Protein AF-A0A3B8WLK8-F1 (afdb_monomer)

pLDDT: mean 77.74, std 22.59, range [25.75, 98.0]

Radius of gyration: 25.9 Å; Cα contacts (8 Å, |Δi|>4): 152; chains: 1; bounding box: 50×71×58 Å

Structure (mmCIF, N/CA/C/O backbone):
data_AF-A0A3B8WLK8-F1
#
_entry.id   AF-A0A3B8WLK8-F1
#
loop_
_atom_site.group_PDB
_atom_site.id
_atom_site.type_symbol
_atom_site.label_atom_id
_atom_site.label_alt_id
_atom_site.label_comp_id
_atom_site.label_asym_id
_atom_site.label_entity_id
_atom_site.label_seq_id
_atom_site.pdbx_PDB_ins_code
_atom_site.Cartn_x
_atom_site.Cartn_y
_atom_site.Cartn_z
_atom_site.occupancy
_atom_site.B_iso_or_equiv
_atom_site.auth_seq_id
_atom_site.auth_comp_id
_atom_site.auth_asym_id
_atom_site.auth_atom_id
_atom_site.pdbx_PDB_model_num
ATOM 1 N N . MET A 1 1 ? 14.765 19.068 -5.043 1.00 32.06 1 MET A N 1
ATOM 2 C CA . MET A 1 1 ? 13.867 18.983 -3.876 1.00 32.06 1 MET A CA 1
ATOM 3 C C . MET A 1 1 ? 12.531 19.556 -4.337 1.00 32.06 1 MET A C 1
ATOM 5 O O . MET A 1 1 ? 12.420 20.764 -4.468 1.00 32.06 1 MET A O 1
ATOM 9 N N . ILE A 1 2 ? 11.617 18.699 -4.800 1.00 27.67 2 ILE A N 1
ATOM 10 C CA . ILE A 1 2 ? 10.348 19.107 -5.429 1.00 27.67 2 ILE A CA 1
ATOM 11 C C . ILE A 1 2 ? 9.241 18.705 -4.459 1.00 27.67 2 ILE A C 1
ATOM 13 O O . ILE A 1 2 ? 9.003 17.513 -4.279 1.00 27.67 2 ILE A O 1
ATOM 17 N N . SER A 1 3 ? 8.613 19.689 -3.815 1.00 25.78 3 SER A N 1
ATOM 18 C CA . SER A 1 3 ? 7.423 19.488 -2.993 1.00 25.78 3 SER A CA 1
ATOM 19 C C . SER A 1 3 ? 6.235 19.176 -3.903 1.00 25.78 3 SER A C 1
ATOM 21 O O . SER A 1 3 ? 5.931 19.929 -4.831 1.00 25.78 3 SER A O 1
ATOM 23 N N . ARG A 1 4 ? 5.569 18.045 -3.666 1.00 32.09 4 ARG A N 1
ATOM 24 C CA . ARG A 1 4 ? 4.285 17.735 -4.297 1.00 32.09 4 ARG A CA 1
ATOM 25 C C . ARG A 1 4 ? 3.191 18.290 -3.392 1.00 32.09 4 ARG A C 1
ATOM 27 O O . ARG A 1 4 ? 3.047 17.863 -2.258 1.00 32.09 4 ARG A O 1
ATOM 34 N N . PHE A 1 5 ? 2.476 19.290 -3.891 1.00 31.66 5 PHE A N 1
ATOM 35 C CA . PHE A 1 5 ? 1.341 19.894 -3.203 1.00 31.66 5 PHE A CA 1
ATOM 36 C C . PHE A 1 5 ? 0.110 18.994 -3.352 1.00 31.66 5 PHE A C 1
ATOM 38 O O . PHE A 1 5 ? -0.375 18.794 -4.469 1.00 31.66 5 PHE A O 1
ATOM 45 N N . TYR A 1 6 ? -0.419 18.495 -2.235 1.00 35.44 6 TYR A N 1
ATOM 46 C CA . TYR A 1 6 ? -1.760 17.922 -2.171 1.00 35.44 6 TYR A CA 1
ATOM 47 C C . TYR A 1 6 ? -2.791 19.056 -2.253 1.00 35.44 6 TYR A C 1
ATOM 49 O O . TYR A 1 6 ? -2.951 19.861 -1.339 1.00 35.44 6 TYR A O 1
ATOM 57 N N . ASN A 1 7 ? -3.476 19.159 -3.393 1.00 33.62 7 ASN A N 1
ATOM 58 C CA . ASN A 1 7 ? -4.529 20.150 -3.605 1.00 33.62 7 ASN A CA 1
ATOM 59 C C . ASN A 1 7 ? -5.861 19.637 -3.040 1.00 33.62 7 ASN A C 1
ATOM 61 O O . ASN A 1 7 ? -6.574 18.872 -3.692 1.00 33.62 7 ASN A O 1
ATOM 65 N N . GLY A 1 8 ? -6.218 20.106 -1.843 1.00 33.09 8 GLY A N 1
ATOM 66 C CA . GLY A 1 8 ? -7.560 19.962 -1.281 1.00 33.09 8 GLY A CA 1
ATOM 67 C C . GLY A 1 8 ? -8.591 20.774 -2.076 1.00 33.09 8 GLY A C 1
ATOM 68 O O . GLY A 1 8 ? -8.461 21.989 -2.240 1.00 33.09 8 GLY A O 1
ATOM 69 N N . LYS A 1 9 ? -9.642 20.115 -2.577 1.00 37.31 9 LYS A N 1
ATOM 70 C CA . LYS A 1 9 ? -10.795 20.777 -3.207 1.00 37.31 9 LYS A CA 1
ATOM 71 C C . LYS A 1 9 ? -11.783 21.258 -2.140 1.00 37.31 9 LYS A C 1
ATOM 73 O O . LYS A 1 9 ? -12.286 20.463 -1.353 1.00 37.31 9 LYS A O 1
ATOM 78 N N . LYS A 1 10 ? -12.113 22.554 -2.171 1.00 36.25 10 LYS A N 1
ATOM 79 C CA . LYS A 1 10 ? -13.242 23.160 -1.445 1.00 36.25 10 LYS A CA 1
ATOM 80 C C . LYS A 1 10 ? -14.556 22.932 -2.205 1.00 36.25 10 LYS A C 1
ATOM 82 O O . LYS A 1 10 ? -14.630 23.211 -3.400 1.00 36.25 10 LYS A O 1
ATOM 87 N N . LEU A 1 11 ? -15.591 22.493 -1.493 1.00 30.89 11 LEU A N 1
ATOM 88 C CA . LEU A 1 11 ? -16.998 22.562 -1.903 1.00 30.89 11 LEU A CA 1
ATOM 89 C C . LEU A 1 11 ? -17.578 23.904 -1.438 1.00 30.89 11 LEU A C 1
ATOM 91 O O . LEU A 1 11 ? -17.422 24.247 -0.272 1.00 30.89 11 LEU A O 1
ATOM 95 N N . ASN A 1 12 ? -18.262 24.637 -2.321 1.00 32.41 12 ASN A N 1
ATOM 96 C CA . ASN A 1 12 ? -19.100 25.780 -1.945 1.00 32.41 12 ASN A CA 1
ATOM 97 C C . ASN A 1 12 ? -20.475 25.663 -2.616 1.00 32.41 12 ASN A C 1
ATOM 99 O O . ASN A 1 12 ? -20.571 25.533 -3.837 1.00 32.41 12 ASN A O 1
ATOM 103 N N . CYS A 1 13 ? -21.518 25.726 -1.786 1.00 25.75 13 CYS A N 1
ATOM 104 C CA . CYS A 1 13 ? -22.931 25.810 -2.149 1.00 25.75 13 CYS A CA 1
ATOM 105 C C . CYS A 1 13 ? -23.382 27.278 -2.317 1.00 25.75 13 CYS A C 1
ATOM 107 O O . CYS A 1 13 ? -22.708 28.204 -1.877 1.00 25.75 13 CYS A O 1
ATOM 109 N N . ALA A 1 14 ? -24.512 27.450 -3.004 1.00 31.03 14 ALA A N 1
ATOM 110 C CA . ALA A 1 14 ? -24.993 28.653 -3.689 1.00 31.03 14 ALA A CA 1
ATOM 111 C C . ALA A 1 14 ? -25.815 29.666 -2.842 1.00 31.03 14 ALA A C 1
ATOM 113 O O . ALA A 1 14 ? -25.957 29.495 -1.635 1.00 31.03 14 ALA A O 1
ATOM 114 N N . VAL A 1 15 ? -26.437 30.623 -3.575 1.00 29.81 15 VAL A N 1
ATOM 115 C CA . VAL A 1 15 ? -27.563 31.565 -3.278 1.00 29.81 15 VAL A CA 1
ATOM 116 C C . VAL A 1 15 ? -27.088 33.023 -3.088 1.00 29.81 15 VAL A C 1
ATOM 118 O O . VAL A 1 15 ? -26.141 33.246 -2.355 1.00 29.81 15 VAL A O 1
ATOM 121 N N . GLY A 1 16 ? -27.635 34.099 -3.677 1.00 27.75 16 GLY A N 1
ATOM 122 C CA . GLY A 1 16 ? -28.776 34.377 -4.565 1.00 27.75 16 GLY A CA 1
ATOM 123 C C . GLY A 1 16 ? -29.137 35.891 -4.508 1.00 27.75 16 GLY A C 1
ATOM 124 O O . GLY A 1 16 ? -28.715 36.569 -3.579 1.00 27.75 16 GLY A O 1
ATOM 125 N N . MET A 1 17 ? -29.973 36.360 -5.457 1.00 26.61 17 MET A N 1
ATOM 126 C CA . MET A 1 17 ? -30.886 37.545 -5.426 1.00 26.61 17 MET A CA 1
ATOM 127 C C . MET A 1 17 ? -30.526 38.904 -6.109 1.00 26.61 17 MET A C 1
ATOM 129 O O . MET A 1 17 ? -29.731 39.693 -5.619 1.00 26.61 17 MET A O 1
ATOM 133 N N . SER A 1 18 ? -31.235 39.148 -7.234 1.00 27.62 18 SER A N 1
ATOM 134 C CA . SER A 1 18 ? -31.985 40.339 -7.749 1.00 27.62 18 SER A CA 1
ATOM 135 C C . SER A 1 18 ? -31.605 41.801 -7.399 1.00 27.62 18 SER A C 1
ATOM 137 O O . SER A 1 18 ? -31.654 42.180 -6.236 1.00 27.62 18 SER A O 1
ATOM 139 N N . GLY A 1 19 ? -31.472 42.696 -8.401 1.00 27.70 19 GLY A N 1
ATOM 140 C CA . GLY A 1 19 ? -32.511 43.697 -8.776 1.00 27.70 19 GLY A CA 1
ATOM 141 C C . GLY A 1 19 ? -31.930 45.053 -9.291 1.00 27.70 19 GLY A C 1
ATOM 142 O O . GLY A 1 19 ? -30.731 45.235 -9.137 1.00 27.70 19 GLY A O 1
ATOM 143 N N . PRO A 1 20 ? -32.711 45.986 -9.902 1.00 45.31 20 PRO A N 1
ATOM 144 C CA . PRO A 1 20 ? -32.478 46.514 -11.277 1.00 45.31 20 PRO A CA 1
ATOM 145 C C . PRO A 1 20 ? -32.292 48.061 -11.460 1.00 45.31 20 PRO A C 1
ATOM 147 O O . PRO A 1 20 ? -32.265 48.786 -10.473 1.00 45.31 20 PRO A O 1
ATOM 150 N N . ALA A 1 21 ? -32.289 48.522 -12.744 1.00 31.41 21 ALA A N 1
ATOM 151 C CA . ALA A 1 21 ? -32.443 49.896 -13.329 1.00 31.41 21 ALA A CA 1
ATOM 152 C C . ALA A 1 21 ? -31.132 50.697 -13.617 1.00 31.41 21 ALA A C 1
ATOM 154 O O . ALA A 1 21 ? -30.220 50.639 -12.812 1.00 31.41 21 ALA A O 1
ATOM 155 N N . PHE A 1 22 ? -30.903 51.482 -14.696 1.00 33.38 22 PHE A N 1
ATOM 156 C CA . PHE A 1 22 ? -31.741 52.147 -15.718 1.00 33.38 22 PHE A CA 1
ATOM 157 C C . PHE A 1 22 ? -30.866 52.688 -16.908 1.00 33.38 22 PHE A C 1
ATOM 159 O O . PHE A 1 22 ? -29.778 53.201 -16.676 1.00 33.38 22 PHE A O 1
ATOM 166 N N . PHE A 1 23 ? -31.379 52.590 -18.149 1.00 34.47 23 PHE A N 1
ATOM 167 C CA . PHE A 1 23 ? -31.117 53.297 -19.438 1.00 34.47 23 PHE A CA 1
ATOM 168 C C . PHE A 1 23 ? -29.851 54.159 -19.718 1.00 34.47 23 PHE A C 1
ATOM 170 O O . PHE A 1 23 ? -29.699 55.235 -19.142 1.00 34.47 23 PHE A O 1
ATOM 177 N N . ARG A 1 24 ? -29.124 53.828 -20.812 1.00 33.69 24 ARG A N 1
ATOM 178 C CA . ARG A 1 24 ? -28.874 54.668 -22.029 1.00 33.69 24 ARG A CA 1
ATOM 179 C C . ARG A 1 24 ? -27.807 54.027 -22.948 1.00 33.69 24 ARG A C 1
ATOM 181 O O . ARG A 1 24 ? -26.642 53.997 -22.574 1.00 33.69 24 ARG A O 1
ATOM 188 N N . GLY A 1 25 ? -28.169 53.628 -24.176 1.00 35.38 25 GLY A N 1
ATOM 189 C CA . GLY A 1 25 ? -27.179 53.302 -25.223 1.00 35.38 25 GLY A CA 1
ATOM 190 C C . GLY A 1 25 ? -27.642 52.321 -26.307 1.00 35.38 25 GLY A C 1
ATOM 191 O O . GLY A 1 25 ? -27.008 51.294 -26.509 1.00 35.38 25 GLY A O 1
ATOM 192 N N . ILE A 1 26 ? -28.733 52.626 -27.016 1.00 42.19 26 ILE A N 1
ATOM 193 C CA . ILE A 1 26 ? -29.447 51.686 -27.913 1.00 42.19 26 ILE A CA 1
ATOM 194 C C . ILE A 1 26 ? -28.669 51.325 -29.208 1.00 42.19 26 ILE A C 1
ATOM 196 O O . ILE A 1 26 ? -29.133 50.517 -30.001 1.00 42.19 26 ILE A O 1
ATOM 200 N N . GLU A 1 27 ? -27.446 51.819 -29.424 1.00 46.19 27 GLU A N 1
ATOM 201 C CA . GLU A 1 27 ? -26.680 51.521 -30.654 1.00 46.19 27 GLU A CA 1
ATOM 202 C C . GLU A 1 27 ? -25.358 50.765 -30.428 1.00 46.19 27 GLU A C 1
ATOM 204 O O . GLU A 1 27 ? -24.727 50.319 -31.384 1.00 46.19 27 GLU A O 1
ATOM 209 N N . THR A 1 28 ? -24.959 50.525 -29.175 1.00 46.53 28 THR A N 1
ATOM 210 C CA . THR A 1 28 ? -23.770 49.717 -28.830 1.00 46.53 28 THR A CA 1
ATOM 211 C C . THR A 1 28 ? -24.112 48.318 -28.317 1.00 46.53 28 THR A C 1
ATOM 213 O O . THR A 1 28 ? -23.269 47.420 -28.389 1.00 46.53 28 THR A O 1
ATOM 216 N N . GLU A 1 29 ? -25.341 48.103 -27.843 1.00 43.78 29 GLU A N 1
ATOM 217 C CA . GLU A 1 29 ? -25.773 46.831 -27.252 1.00 43.78 29 GLU A CA 1
ATOM 218 C C . GLU A 1 29 ? -25.959 45.730 -28.294 1.00 43.78 29 GLU A C 1
ATOM 220 O O . GLU A 1 29 ? -25.427 44.652 -28.086 1.00 43.78 29 GLU A O 1
ATOM 225 N N . ALA A 1 30 ? -26.558 45.989 -29.460 1.00 48.72 30 ALA A N 1
ATOM 226 C CA . ALA A 1 30 ? -26.738 44.952 -30.487 1.00 48.72 30 ALA A CA 1
ATOM 227 C C . ALA A 1 30 ? -25.401 44.412 -31.043 1.00 48.72 30 ALA A C 1
ATOM 229 O O . ALA A 1 30 ? -25.270 43.223 -31.336 1.00 48.72 30 ALA A O 1
ATOM 230 N N . PHE A 1 31 ? -24.375 45.266 -31.145 1.00 46.78 31 PHE A N 1
ATOM 231 C CA . PHE A 1 31 ? -23.039 44.870 -31.606 1.00 46.78 31 PHE A CA 1
ATOM 232 C C . PHE A 1 31 ? -22.237 44.139 -30.517 1.00 46.78 31 PHE A C 1
ATOM 234 O O . PHE A 1 31 ? -21.472 43.220 -30.822 1.00 46.78 31 PHE A O 1
ATOM 241 N N . MET A 1 32 ? -22.416 44.509 -29.242 1.00 48.66 32 MET A N 1
ATOM 242 C CA . MET A 1 32 ? -21.845 43.754 -28.123 1.00 48.66 32 MET A CA 1
ATOM 243 C C . MET A 1 32 ? -22.595 42.449 -27.853 1.00 48.66 32 MET A C 1
ATOM 245 O O . MET A 1 32 ? -21.938 41.454 -27.578 1.00 48.66 32 MET A O 1
ATOM 249 N N . GLU A 1 33 ? -23.919 42.408 -27.986 1.00 52.97 33 GLU A N 1
ATOM 250 C CA . GLU A 1 33 ? -24.734 41.199 -27.851 1.00 52.97 33 GLU A CA 1
ATOM 251 C C . GLU A 1 33 ? -24.398 40.194 -28.941 1.00 52.97 33 GLU A C 1
ATOM 253 O O . GLU A 1 33 ? -24.220 39.027 -28.608 1.00 52.97 33 GLU A O 1
ATOM 258 N N . GLN A 1 34 ? -24.211 40.624 -30.197 1.00 57.44 34 GLN A N 1
ATOM 259 C CA . GLN A 1 34 ? -23.720 39.756 -31.276 1.00 57.44 34 GLN A CA 1
ATOM 260 C C . GLN A 1 34 ? -22.316 39.220 -30.978 1.00 57.44 34 GLN A C 1
ATOM 262 O O . GLN A 1 34 ? -22.092 38.015 -31.036 1.00 57.44 34 GLN A O 1
ATOM 267 N N . LYS A 1 35 ? -21.377 40.073 -30.546 1.00 61.72 35 LYS A N 1
ATOM 268 C CA . LYS A 1 35 ? -20.029 39.618 -30.156 1.00 61.72 35 LYS A CA 1
ATOM 269 C C . LYS A 1 35 ? -20.033 38.695 -28.937 1.00 61.72 35 LYS A C 1
ATOM 271 O O . LYS A 1 35 ? -19.210 37.784 -28.867 1.00 61.72 35 LYS A O 1
ATOM 276 N N . LEU A 1 36 ? -20.935 38.914 -27.982 1.00 57.03 36 LEU A N 1
ATOM 277 C CA . LEU A 1 36 ? -21.079 38.090 -26.786 1.00 57.03 36 LEU A CA 1
ATOM 278 C C . LEU A 1 36 ? -21.736 36.750 -27.129 1.00 57.03 36 LEU A C 1
ATOM 280 O O . LEU A 1 36 ? -21.251 35.717 -26.680 1.00 57.03 36 LEU A O 1
ATOM 284 N N . THR A 1 37 ? -22.779 36.735 -27.963 1.00 66.31 37 THR A N 1
ATOM 285 C CA . THR A 1 37 ? -23.388 35.488 -28.451 1.00 66.31 37 THR A CA 1
ATOM 286 C C . THR A 1 37 ? -22.427 34.711 -29.336 1.00 66.31 37 THR A C 1
ATOM 288 O O . THR A 1 37 ? -22.351 33.498 -29.187 1.00 66.31 37 THR A O 1
ATOM 291 N N . ASP A 1 38 ? -21.605 35.362 -30.156 1.00 65.31 38 ASP A N 1
ATOM 292 C CA . ASP A 1 38 ? -20.552 34.699 -30.934 1.00 65.31 38 ASP A CA 1
ATOM 293 C C . ASP A 1 38 ? -19.419 34.160 -30.046 1.00 65.31 38 ASP A C 1
ATOM 295 O O . ASP A 1 38 ? -18.916 33.051 -30.258 1.00 65.31 38 ASP A O 1
ATOM 299 N N . ALA A 1 39 ? -19.039 34.885 -28.990 1.00 63.09 39 ALA A N 1
ATOM 300 C CA . ALA A 1 39 ? -18.079 34.409 -27.995 1.00 63.09 39 ALA A CA 1
ATOM 301 C C . ALA A 1 39 ? -18.637 33.223 -27.187 1.00 63.09 39 ALA A C 1
ATOM 303 O O . ALA A 1 39 ? -17.935 32.235 -26.976 1.00 63.09 39 ALA A O 1
ATOM 304 N N . ILE A 1 40 ? -19.912 33.268 -26.797 1.00 67.38 40 ILE A N 1
ATOM 305 C CA . ILE A 1 40 ? -20.595 32.191 -26.072 1.00 67.38 40 ILE A CA 1
ATOM 306 C C . ILE A 1 40 ? -20.830 30.986 -26.989 1.00 67.38 40 ILE A C 1
ATOM 308 O O . ILE A 1 40 ? -20.613 29.855 -26.565 1.00 67.38 40 ILE A O 1
ATOM 312 N N . ASN A 1 41 ? -21.186 31.190 -28.256 1.00 68.69 41 ASN A N 1
ATOM 313 C CA . ASN A 1 41 ? -21.370 30.120 -29.235 1.00 68.69 41 ASN A CA 1
ATOM 314 C C . ASN A 1 41 ? -20.039 29.473 -29.613 1.00 68.69 41 ASN A C 1
ATOM 316 O O . ASN A 1 41 ? -19.959 28.248 -29.693 1.00 68.69 41 ASN A O 1
ATOM 320 N N . SER A 1 42 ? -18.970 30.256 -29.772 1.00 66.31 42 SER A N 1
ATOM 321 C CA . SER A 1 42 ? -17.627 29.715 -29.997 1.00 66.31 42 SER A CA 1
ATOM 322 C C . SER A 1 42 ? -17.083 29.004 -28.756 1.00 66.31 42 SER A C 1
ATOM 324 O O . SER A 1 42 ? -16.443 27.958 -28.888 1.00 66.31 42 SER A O 1
ATOM 326 N N . PHE A 1 43 ? -17.393 29.486 -27.549 1.00 64.25 43 PHE A N 1
ATOM 327 C CA . PHE A 1 43 ? -17.088 28.787 -26.304 1.00 64.25 43 PHE A CA 1
ATOM 328 C C . PHE A 1 43 ? -17.895 27.492 -26.181 1.00 64.25 43 PHE A C 1
ATOM 330 O O . PHE A 1 43 ? -17.316 26.452 -25.906 1.00 64.25 43 PHE A O 1
ATOM 337 N N . SER A 1 44 ? -19.194 27.504 -26.477 1.00 66.25 44 SER A N 1
ATOM 338 C CA . SER A 1 44 ? -20.076 26.331 -26.433 1.00 66.25 44 SER A CA 1
ATOM 339 C C . SER A 1 44 ? -19.727 25.302 -27.518 1.00 66.25 44 SER A C 1
ATOM 341 O O . SER A 1 44 ? -19.741 24.096 -27.272 1.00 66.25 44 SER A O 1
ATOM 343 N N . GLN A 1 45 ? -19.280 25.738 -28.700 1.00 66.00 45 GLN A N 1
ATOM 344 C CA . GLN A 1 45 ? -18.696 24.860 -29.719 1.00 66.00 45 GLN A CA 1
ATOM 345 C C . GLN A 1 45 ? -17.361 24.260 -29.268 1.00 66.00 45 GLN A C 1
ATOM 347 O O . GLN A 1 45 ? -17.132 23.063 -29.444 1.00 66.00 45 GLN A O 1
ATO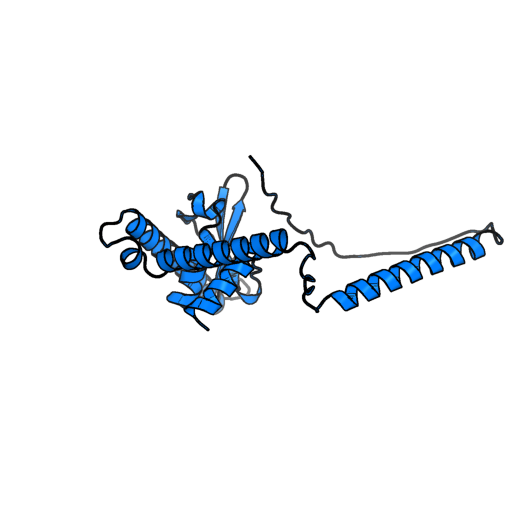M 352 N N . LYS A 1 46 ? -16.477 25.049 -28.649 1.00 64.94 46 LYS A N 1
ATOM 353 C CA . LYS A 1 46 ? -15.216 24.534 -28.091 1.00 64.94 46 LYS A CA 1
ATOM 354 C C . LYS A 1 46 ? -15.469 23.579 -26.917 1.00 64.94 46 LYS A C 1
ATOM 356 O O . LYS A 1 46 ? -14.835 22.531 -26.838 1.00 64.94 46 LYS A O 1
ATOM 361 N N . PHE A 1 47 ? -16.449 23.874 -26.068 1.00 60.31 47 PHE A N 1
ATOM 362 C CA . PHE A 1 47 ? -16.821 23.078 -24.901 1.00 60.31 47 PHE A CA 1
ATOM 363 C C . PHE A 1 47 ? -17.566 21.794 -25.286 1.00 60.31 47 PHE A C 1
ATOM 365 O O . PHE A 1 47 ? -17.328 20.743 -24.698 1.00 60.31 47 PHE A O 1
ATOM 372 N N . SER A 1 48 ? -18.410 21.827 -26.320 1.00 60.53 48 SER A N 1
ATOM 373 C CA . SER A 1 48 ? -19.061 20.628 -26.870 1.00 60.53 48 SER A CA 1
ATOM 374 C C . SER A 1 48 ? -18.076 19.708 -27.592 1.00 60.53 48 SER A C 1
ATOM 376 O O . SER A 1 48 ? -18.201 18.489 -27.472 1.00 60.53 48 SER A O 1
ATOM 378 N N . ARG A 1 49 ? -17.043 20.253 -28.254 1.00 58.88 49 ARG A N 1
ATOM 379 C CA . ARG A 1 49 ? -15.892 19.465 -28.736 1.00 58.88 49 ARG A CA 1
ATOM 380 C C . ARG A 1 49 ? -15.132 18.816 -27.577 1.00 58.88 49 ARG A C 1
ATOM 382 O O . ARG A 1 49 ? -14.792 17.642 -27.667 1.00 58.88 49 ARG A O 1
ATOM 389 N N . PHE A 1 50 ? -14.956 19.531 -26.466 1.00 55.84 50 PHE A N 1
ATOM 390 C CA . PHE A 1 50 ? -14.287 19.007 -25.272 1.00 55.84 50 PHE A CA 1
ATOM 391 C C . PHE A 1 50 ? -15.104 17.911 -24.560 1.00 55.84 50 PHE A C 1
ATOM 393 O O . PHE A 1 50 ? -14.560 16.873 -24.187 1.00 55.84 50 PHE A O 1
ATOM 400 N N . LYS A 1 51 ? -16.431 18.078 -24.452 1.00 54.56 51 LYS A N 1
ATOM 401 C CA . LYS A 1 51 ? -17.351 17.050 -23.928 1.00 54.56 51 LYS A CA 1
ATOM 402 C C . LYS A 1 51 ? -17.412 15.813 -24.829 1.00 54.56 51 LYS A C 1
ATOM 404 O O . LYS A 1 51 ? -17.465 14.701 -24.313 1.00 54.56 51 LYS A O 1
ATOM 409 N N . LYS A 1 52 ? -17.352 15.985 -26.156 1.00 53.31 52 LYS A N 1
ATOM 410 C CA . LYS A 1 52 ? -17.264 14.866 -27.113 1.00 53.31 52 LYS A CA 1
ATOM 411 C C . LYS A 1 52 ? -15.923 14.123 -27.056 1.00 53.31 52 LYS A C 1
ATOM 413 O O . LYS A 1 52 ? -15.900 12.942 -27.368 1.00 53.31 52 LYS A O 1
ATOM 418 N N . SER A 1 53 ? -14.844 14.762 -26.597 1.00 50.41 53 SER A N 1
ATOM 419 C CA . SER A 1 53 ? -13.554 14.099 -26.333 1.00 50.41 53 SER A CA 1
ATOM 420 C C . SER A 1 53 ? -13.440 13.450 -24.946 1.00 50.41 53 SER A C 1
ATOM 422 O O . SER A 1 53 ? -12.375 12.963 -24.590 1.00 50.41 53 SER A O 1
ATOM 424 N N . GLY A 1 54 ? -14.507 13.460 -24.139 1.00 45.88 54 GLY A N 1
ATOM 425 C CA . GLY A 1 54 ? -14.462 13.045 -22.732 1.00 45.88 54 GLY A CA 1
ATOM 426 C C . GLY A 1 54 ? -14.495 11.536 -22.463 1.00 45.88 54 GLY A C 1
ATOM 427 O O . GLY A 1 54 ? -14.499 11.160 -21.296 1.00 45.88 54 GLY A O 1
ATOM 428 N N . LYS A 1 55 ? -14.559 10.672 -23.487 1.00 43.75 55 LYS A N 1
ATOM 429 C CA . LYS A 1 55 ? -14.621 9.203 -23.303 1.00 43.75 55 LYS A CA 1
ATOM 430 C C . LYS A 1 55 ? -13.900 8.359 -24.354 1.00 43.75 55 LYS A C 1
ATOM 432 O O . LYS A 1 55 ? -13.886 7.142 -24.231 1.00 43.75 55 LYS A O 1
ATOM 437 N N . THR A 1 56 ? -13.289 8.967 -25.359 1.00 46.44 56 THR A N 1
ATOM 438 C CA . THR A 1 56 ? -12.313 8.265 -26.188 1.00 46.44 56 THR A CA 1
ATOM 439 C C . THR A 1 56 ? -10.977 8.513 -25.523 1.00 46.44 56 THR A C 1
ATOM 441 O O . THR A 1 56 ? -10.557 9.670 -25.435 1.00 46.44 56 THR A O 1
ATOM 444 N N . GLU A 1 57 ? -10.329 7.459 -25.021 1.00 49.66 57 GLU A N 1
ATOM 445 C CA . GLU A 1 57 ? -8.880 7.475 -24.824 1.00 49.66 57 GLU A CA 1
ATOM 446 C C . GLU A 1 57 ? -8.289 8.263 -25.987 1.00 49.66 57 GLU A C 1
ATOM 448 O O . GLU A 1 57 ? -8.599 7.984 -27.151 1.00 49.66 57 GLU A O 1
ATOM 453 N N . ARG A 1 58 ? -7.543 9.331 -25.693 1.00 45.38 58 ARG A N 1
ATOM 454 C CA . ARG A 1 58 ? -6.776 9.986 -26.743 1.00 45.38 58 ARG A CA 1
ATOM 455 C C . ARG A 1 58 ? -5.841 8.902 -27.248 1.00 45.38 58 ARG A C 1
ATOM 457 O O . ARG A 1 58 ? -4.850 8.617 -26.588 1.00 45.38 58 ARG A O 1
ATOM 464 N N . VAL A 1 59 ? -6.199 8.274 -28.364 1.00 49.25 59 VAL A N 1
ATOM 465 C CA . VAL A 1 59 ? -5.292 7.441 -29.134 1.00 49.25 59 VAL A CA 1
ATOM 466 C C . VAL A 1 59 ? -4.179 8.400 -29.497 1.00 49.25 59 VAL A C 1
ATOM 468 O O . VAL A 1 59 ? -4.349 9.275 -30.345 1.00 49.25 59 VAL A O 1
ATOM 471 N N . THR A 1 60 ? -3.102 8.349 -28.724 1.00 58.06 60 THR A N 1
ATOM 472 C CA . THR A 1 60 ? -1.920 9.156 -28.953 1.00 58.06 60 THR A CA 1
ATOM 473 C C . THR A 1 60 ? -1.405 8.682 -30.294 1.00 58.06 60 THR A C 1
ATOM 475 O O . THR A 1 60 ? -0.853 7.584 -30.389 1.00 58.06 60 THR A O 1
ATOM 478 N N . GLU A 1 61 ? -1.695 9.441 -31.353 1.00 57.31 61 GLU A N 1
ATOM 479 C CA . GLU A 1 61 ? -1.197 9.098 -32.674 1.00 57.31 61 GLU A CA 1
ATOM 480 C C . GLU A 1 61 ? 0.319 8.912 -32.554 1.00 57.31 61 GLU A C 1
ATOM 482 O O . GLU A 1 61 ? 0.988 9.759 -31.948 1.00 57.31 61 GLU A O 1
ATOM 487 N N . PRO A 1 62 ? 0.864 7.783 -33.036 1.00 60.69 62 PRO A N 1
ATOM 488 C CA . PRO A 1 62 ? 2.271 7.487 -32.863 1.00 60.69 62 PRO A CA 1
ATOM 489 C C . PRO A 1 62 ? 3.107 8.645 -33.422 1.00 60.69 62 PRO A C 1
ATOM 491 O O . PRO A 1 62 ? 3.008 8.958 -34.608 1.00 60.69 62 PRO A O 1
ATOM 494 N N . THR A 1 63 ? 3.928 9.289 -32.584 1.00 60.91 63 THR A N 1
ATOM 495 C CA . THR A 1 63 ? 4.782 10.415 -32.999 1.00 60.91 63 THR A CA 1
ATOM 496 C C . THR A 1 63 ? 5.558 10.023 -34.256 1.00 60.91 63 THR A C 1
ATOM 498 O O . THR A 1 63 ? 6.209 8.987 -34.223 1.00 60.91 63 THR A O 1
ATOM 501 N N . PRO A 1 64 ? 5.563 10.784 -35.361 1.00 65.38 64 PRO A N 1
ATOM 502 C CA . PRO A 1 64 ? 6.209 10.355 -36.611 1.00 65.38 64 PRO A CA 1
ATOM 503 C C . PRO A 1 64 ? 7.712 10.040 -36.457 1.00 65.38 64 PRO A C 1
ATOM 505 O O . PRO A 1 64 ? 8.297 9.330 -37.276 1.00 65.38 64 PRO A O 1
ATOM 508 N N . ASP A 1 65 ? 8.329 10.520 -35.377 1.00 77.94 65 ASP A N 1
ATOM 509 C CA . ASP A 1 65 ? 9.672 10.150 -34.959 1.00 77.94 65 ASP A CA 1
ATOM 510 C C . ASP A 1 65 ? 9.722 8.736 -34.343 1.00 77.94 65 ASP A C 1
ATOM 512 O O . ASP A 1 65 ? 9.355 8.499 -33.186 1.00 77.94 65 ASP A O 1
ATOM 516 N N . ARG A 1 66 ? 10.251 7.790 -35.129 1.00 80.19 66 ARG A N 1
ATOM 517 C CA . ARG A 1 66 ? 10.471 6.394 -34.720 1.00 80.19 66 ARG A CA 1
ATOM 518 C C . ARG A 1 66 ? 11.336 6.266 -33.462 1.00 80.19 66 ARG A C 1
ATOM 520 O O . ARG A 1 66 ? 11.108 5.340 -32.687 1.00 80.19 66 ARG A O 1
ATOM 527 N N . ARG A 1 67 ? 12.302 7.168 -33.236 1.00 79.94 67 ARG A N 1
ATOM 528 C CA . ARG A 1 67 ? 13.167 7.117 -32.044 1.00 79.94 67 ARG A CA 1
ATOM 529 C C . ARG A 1 67 ? 12.386 7.474 -30.788 1.00 79.94 67 ARG A C 1
ATOM 531 O O . ARG A 1 67 ? 12.503 6.770 -29.790 1.00 79.94 67 ARG A O 1
ATOM 538 N N . LEU A 1 68 ? 11.546 8.508 -30.851 1.00 79.06 68 LEU A N 1
ATOM 539 C CA . LEU A 1 68 ? 10.692 8.894 -29.725 1.00 79.06 68 LEU A CA 1
ATOM 540 C C . LEU A 1 68 ? 9.659 7.810 -29.407 1.00 79.06 68 LEU A C 1
ATOM 542 O O . LEU A 1 68 ? 9.476 7.473 -28.241 1.00 79.06 68 LEU A O 1
ATOM 546 N N . GLN A 1 69 ? 9.034 7.201 -30.420 1.00 81.19 69 GLN A N 1
ATOM 547 C CA . GLN A 1 69 ? 8.127 6.072 -30.181 1.00 81.19 69 GLN A CA 1
ATOM 548 C C . GLN A 1 69 ? 8.829 4.893 -29.505 1.00 81.19 69 GLN A C 1
ATOM 550 O O . GLN A 1 69 ? 8.270 4.290 -28.591 1.00 81.19 69 GLN A O 1
ATOM 555 N N . GLN A 1 70 ? 10.042 4.558 -29.948 1.00 84.19 70 GLN A N 1
ATOM 556 C CA . GLN A 1 70 ? 10.817 3.481 -29.349 1.00 84.19 70 GLN A CA 1
ATOM 557 C C . GLN A 1 70 ? 11.158 3.792 -27.886 1.00 84.19 70 GLN A C 1
ATOM 559 O O . GLN A 1 70 ? 10.925 2.952 -27.023 1.00 84.19 70 GLN A O 1
ATOM 564 N N . GLN A 1 71 ? 11.605 5.015 -27.585 1.00 85.94 71 GLN A N 1
ATOM 565 C CA . GLN A 1 71 ? 11.891 5.440 -26.211 1.00 85.94 71 GLN A CA 1
ATOM 566 C C . GLN A 1 71 ? 10.653 5.400 -25.308 1.00 85.94 71 GLN A C 1
ATOM 568 O O . GLN A 1 71 ? 10.753 4.974 -24.158 1.00 85.94 71 GLN A O 1
ATOM 573 N N . ILE A 1 72 ? 9.485 5.802 -25.821 1.00 83.81 72 ILE A N 1
ATOM 574 C CA . ILE A 1 72 ? 8.215 5.728 -25.085 1.00 83.81 72 ILE A CA 1
ATOM 575 C C . ILE A 1 72 ? 7.873 4.270 -24.766 1.00 83.81 72 ILE A C 1
ATOM 577 O O . ILE A 1 72 ? 7.577 3.958 -23.614 1.00 83.81 72 ILE A O 1
ATOM 581 N N . ARG A 1 73 ? 7.972 3.365 -25.751 1.00 86.12 73 ARG A N 1
ATOM 582 C CA . ARG A 1 73 ? 7.726 1.928 -25.542 1.00 86.12 73 ARG A CA 1
ATOM 583 C C . ARG A 1 73 ? 8.694 1.336 -24.522 1.00 86.12 73 ARG A C 1
ATOM 585 O O . ARG A 1 73 ? 8.260 0.711 -23.565 1.00 86.12 73 ARG A O 1
ATOM 592 N N . GLU A 1 74 ? 9.992 1.588 -24.670 1.00 91.50 74 GLU A N 1
ATOM 593 C CA . GLU A 1 74 ? 11.019 1.100 -23.740 1.00 91.50 74 GLU A CA 1
ATOM 594 C C . GLU A 1 74 ? 10.846 1.665 -22.325 1.00 91.50 74 GLU A C 1
ATOM 596 O O . GLU A 1 74 ? 11.165 1.001 -21.340 1.00 91.50 74 GLU A O 1
ATOM 601 N N . SER A 1 75 ? 10.366 2.903 -22.189 1.00 89.00 75 SER A N 1
ATOM 602 C CA . SER A 1 75 ? 10.030 3.476 -20.885 1.00 89.00 75 SER A CA 1
ATOM 603 C C . SER A 1 75 ? 8.805 2.802 -20.265 1.00 89.00 75 SER A C 1
ATOM 605 O O . SER A 1 75 ? 8.841 2.483 -19.078 1.00 89.00 75 SER A O 1
ATOM 607 N N . GLY A 1 76 ? 7.754 2.558 -21.054 1.00 89.56 76 GLY A N 1
ATOM 608 C CA . GLY A 1 76 ? 6.542 1.867 -20.606 1.00 89.56 76 GLY A CA 1
ATOM 609 C C . GLY A 1 76 ? 6.821 0.432 -20.159 1.00 89.56 76 GLY A C 1
ATOM 610 O O . GLY A 1 76 ? 6.428 0.041 -19.064 1.00 89.56 76 GLY A O 1
ATOM 611 N N . GLU A 1 77 ? 7.598 -0.321 -20.939 1.00 92.81 77 GLU A N 1
ATOM 612 C CA . GLU A 1 77 ? 7.999 -1.687 -20.577 1.00 92.81 77 GLU A CA 1
ATOM 613 C C . GLU A 1 77 ? 8.860 -1.716 -19.311 1.00 92.81 77 GLU A C 1
ATOM 615 O O . GLU A 1 77 ? 8.638 -2.536 -18.421 1.00 92.81 77 GLU A O 1
ATOM 620 N N . ARG A 1 78 ? 9.814 -0.785 -19.166 1.00 93.75 78 ARG A N 1
ATOM 621 C CA . ARG A 1 78 ? 10.617 -0.682 -17.936 1.00 93.75 78 ARG A CA 1
ATOM 622 C C . ARG A 1 78 ? 9.760 -0.368 -16.718 1.00 93.75 78 ARG A C 1
ATOM 624 O O . ARG A 1 78 ? 9.984 -0.953 -15.660 1.00 93.75 78 ARG A O 1
ATOM 631 N N . PHE A 1 79 ? 8.788 0.528 -16.865 1.00 94.38 79 PHE A N 1
ATOM 632 C CA . PHE A 1 79 ? 7.853 0.846 -15.797 1.00 94.38 79 PHE A CA 1
ATOM 633 C C . PHE A 1 79 ? 7.014 -0.376 -15.412 1.00 94.38 79 PHE A C 1
ATOM 635 O O . PHE A 1 79 ? 7.035 -0.770 -14.246 1.00 94.38 79 PHE A O 1
ATOM 642 N N . LYS A 1 80 ? 6.381 -1.041 -16.390 1.00 95.50 80 LYS A N 1
ATOM 643 C CA . LYS A 1 80 ? 5.615 -2.274 -16.165 1.00 95.50 80 LYS A CA 1
ATOM 644 C C . LYS A 1 80 ? 6.456 -3.323 -15.440 1.00 95.50 80 LYS A C 1
ATOM 646 O O . LYS A 1 80 ? 6.043 -3.837 -14.403 1.00 95.50 80 LYS A O 1
ATOM 651 N N . MET A 1 81 ? 7.659 -3.602 -15.938 1.00 96.25 81 MET A N 1
ATOM 652 C CA . MET A 1 81 ? 8.564 -4.568 -15.318 1.00 96.25 81 MET A CA 1
ATOM 653 C C . MET A 1 81 ? 8.927 -4.176 -13.886 1.00 96.25 81 MET A C 1
ATOM 655 O O . MET A 1 81 ? 8.930 -5.034 -13.006 1.00 96.25 81 MET A O 1
ATOM 659 N N . SER A 1 82 ? 9.189 -2.894 -13.627 1.00 96.50 82 SER A N 1
ATOM 660 C CA . SER A 1 82 ? 9.471 -2.402 -12.278 1.00 96.50 82 SER A CA 1
ATOM 661 C C . SER A 1 82 ? 8.290 -2.626 -11.334 1.00 96.50 82 SER A C 1
ATOM 663 O O . SER A 1 82 ? 8.493 -3.107 -10.221 1.00 96.50 82 SER A O 1
ATOM 665 N N . VAL A 1 83 ? 7.063 -2.327 -11.770 1.00 97.19 83 VAL A N 1
ATOM 666 C CA . VAL A 1 83 ? 5.843 -2.526 -10.971 1.00 97.19 83 VAL A CA 1
ATOM 667 C C . VAL A 1 83 ? 5.641 -4.004 -10.652 1.00 97.19 83 VAL A C 1
ATOM 669 O O . VAL A 1 83 ? 5.499 -4.369 -9.487 1.00 97.19 83 VAL A O 1
ATOM 672 N N . VAL A 1 84 ? 5.715 -4.864 -11.670 1.00 96.56 84 VAL A N 1
ATOM 673 C CA . VAL A 1 84 ? 5.534 -6.317 -11.535 1.00 96.56 84 VAL A CA 1
ATOM 674 C C . VAL A 1 84 ? 6.574 -6.917 -10.591 1.00 96.56 84 VAL A C 1
ATOM 676 O O . VAL A 1 84 ? 6.228 -7.680 -9.691 1.00 96.56 84 VAL A O 1
ATOM 679 N N . GLN A 1 85 ? 7.851 -6.563 -10.757 1.00 96.56 85 GLN A N 1
ATOM 680 C CA . GLN A 1 85 ? 8.920 -7.057 -9.885 1.00 96.56 85 GLN A CA 1
ATOM 681 C C . GLN A 1 85 ? 8.788 -6.527 -8.458 1.00 96.56 85 GLN A C 1
ATOM 683 O O . GLN A 1 85 ? 8.995 -7.278 -7.506 1.00 96.56 85 GLN A O 1
ATOM 688 N N . THR A 1 86 ? 8.400 -5.262 -8.289 1.00 97.00 86 THR A N 1
ATOM 689 C CA . THR A 1 86 ? 8.165 -4.703 -6.954 1.00 97.00 86 THR A CA 1
ATOM 690 C C . THR A 1 86 ? 7.016 -5.426 -6.269 1.00 97.00 86 THR A C 1
ATOM 692 O O . THR A 1 86 ? 7.169 -5.859 -5.132 1.00 97.00 86 THR A O 1
ATOM 695 N N . TYR A 1 87 ? 5.898 -5.645 -6.961 1.00 97.94 87 TYR A N 1
ATOM 696 C CA . TYR A 1 87 ? 4.756 -6.319 -6.361 1.00 97.94 87 TYR A CA 1
ATOM 697 C C . TYR A 1 87 ? 5.046 -7.777 -5.992 1.00 97.94 87 TYR A C 1
ATOM 699 O O . TYR A 1 87 ? 4.627 -8.208 -4.926 1.00 97.94 87 TYR A O 1
ATOM 707 N N . LYS A 1 88 ? 5.845 -8.518 -6.777 1.00 97.31 88 LYS A N 1
ATOM 708 C CA . LYS A 1 88 ? 6.298 -9.872 -6.388 1.00 97.31 88 LYS A CA 1
ATOM 709 C C . LYS A 1 88 ? 6.967 -9.896 -5.015 1.00 97.31 88 LYS A C 1
ATOM 711 O O . LYS A 1 88 ? 6.746 -10.829 -4.249 1.00 97.31 88 LYS A O 1
ATOM 716 N N . ILE A 1 89 ? 7.744 -8.859 -4.692 1.00 97.69 89 ILE A N 1
ATOM 717 C CA . ILE A 1 89 ? 8.377 -8.726 -3.378 1.00 97.69 89 ILE A CA 1
ATOM 718 C C . ILE A 1 89 ? 7.323 -8.559 -2.281 1.00 97.69 89 ILE A C 1
ATOM 720 O O . ILE A 1 89 ? 7.429 -9.226 -1.265 1.00 97.69 89 ILE A O 1
ATOM 724 N N . TYR A 1 90 ? 6.312 -7.712 -2.471 1.00 96.94 90 TYR A N 1
ATOM 725 C CA . TYR A 1 90 ? 5.244 -7.522 -1.476 1.00 96.94 90 TYR A CA 1
ATOM 726 C C . TYR A 1 90 ? 4.251 -8.685 -1.424 1.00 96.94 90 TYR A C 1
ATOM 728 O O . TYR A 1 90 ? 3.597 -8.903 -0.421 1.00 96.94 90 TYR A O 1
ATOM 736 N N . ARG A 1 91 ? 4.110 -9.460 -2.496 1.00 96.25 91 ARG A N 1
ATOM 737 C CA . ARG A 1 91 ? 3.239 -10.635 -2.501 1.00 96.25 91 ARG A CA 1
ATOM 738 C C . ARG A 1 91 ? 3.846 -11.788 -1.707 1.00 96.25 91 ARG A C 1
ATOM 740 O O . ARG A 1 91 ? 3.134 -12.542 -1.049 1.00 96.25 91 ARG A O 1
ATOM 747 N N . SER A 1 92 ? 5.160 -11.976 -1.811 1.00 95.44 92 SER A N 1
ATOM 748 C CA . SER A 1 92 ? 5.869 -13.077 -1.149 1.00 95.44 92 SER A CA 1
ATOM 749 C C . SER A 1 92 ? 7.303 -12.661 -0.791 1.00 95.44 92 SER A C 1
ATOM 751 O O . SER A 1 92 ? 8.257 -13.064 -1.466 1.00 95.44 92 SER A O 1
ATOM 753 N N . PRO A 1 93 ? 7.493 -11.873 0.289 1.00 95.69 93 PRO A N 1
ATOM 754 C CA . PRO A 1 93 ? 8.782 -11.248 0.602 1.00 95.69 93 PRO A CA 1
ATOM 755 C C . PRO A 1 93 ? 9.931 -12.242 0.771 1.00 95.69 93 PRO A C 1
ATOM 757 O O . PRO A 1 93 ? 11.023 -12.026 0.244 1.00 95.69 93 PRO A O 1
ATOM 760 N N . TYR A 1 94 ? 9.688 -13.358 1.462 1.00 96.81 94 TYR A N 1
ATOM 761 C CA . TYR A 1 94 ? 10.706 -14.382 1.713 1.00 96.81 94 TYR A CA 1
ATOM 762 C C . TYR A 1 94 ? 11.037 -15.229 0.480 1.00 96.81 94 TYR A C 1
ATOM 764 O O . TYR A 1 94 ? 12.156 -15.729 0.375 1.00 96.81 94 TYR A O 1
ATOM 772 N N . GLU A 1 95 ? 10.097 -15.382 -0.456 1.00 96.31 95 GLU A N 1
ATOM 773 C CA . GLU A 1 95 ? 10.357 -16.049 -1.736 1.00 96.31 95 GLU A CA 1
ATOM 774 C C . GLU A 1 95 ? 11.199 -15.147 -2.644 1.00 96.31 95 GLU A C 1
ATOM 776 O O . GLU A 1 95 ? 12.192 -15.590 -3.216 1.00 96.31 95 GLU A O 1
ATOM 781 N N . ALA A 1 96 ? 10.855 -13.859 -2.716 1.00 95.25 96 ALA A N 1
ATOM 782 C CA . ALA A 1 96 ? 11.519 -12.908 -3.599 1.00 95.25 96 ALA A CA 1
ATOM 783 C C . ALA A 1 96 ? 12.904 -12.455 -3.101 1.00 95.25 96 ALA A C 1
ATOM 785 O O . ALA A 1 96 ? 13.778 -12.151 -3.912 1.00 95.25 96 ALA A O 1
ATOM 786 N N . LEU A 1 97 ? 13.108 -12.362 -1.782 1.00 94.81 97 LEU A N 1
ATOM 787 C CA . LEU A 1 97 ? 14.327 -11.795 -1.187 1.00 94.81 97 LEU A CA 1
ATOM 788 C C . LEU A 1 97 ? 15.152 -12.802 -0.372 1.00 94.81 97 LEU A C 1
ATOM 790 O O . LEU A 1 97 ? 16.264 -12.468 0.037 1.00 94.81 97 LEU A O 1
ATOM 794 N N . GLY A 1 98 ? 14.627 -14.005 -0.130 1.00 94.75 98 GLY A N 1
ATOM 795 C CA . GLY A 1 98 ? 15.255 -15.039 0.692 1.00 94.75 98 GLY A CA 1
ATOM 796 C C . GLY A 1 98 ? 14.796 -15.032 2.156 1.00 94.75 98 GLY A C 1
ATOM 797 O O . GLY A 1 98 ? 14.431 -13.999 2.719 1.00 94.75 98 GLY A O 1
ATOM 798 N N . LYS A 1 99 ? 14.843 -16.213 2.790 1.00 93.44 99 LYS A N 1
ATOM 799 C CA . LYS A 1 99 ? 14.310 -16.468 4.144 1.00 93.44 99 LYS A CA 1
ATOM 800 C C . LYS A 1 99 ? 14.974 -15.633 5.246 1.00 93.44 99 LYS A C 1
ATOM 802 O O . LYS A 1 99 ? 14.294 -15.189 6.164 1.00 93.44 99 LYS A O 1
ATOM 807 N N . ASP A 1 100 ? 16.269 -15.364 5.114 1.00 95.19 100 ASP A N 1
ATOM 808 C CA . ASP A 1 100 ? 17.055 -14.624 6.113 1.00 95.19 100 ASP A CA 1
ATOM 809 C C . ASP A 1 100 ? 17.137 -13.115 5.819 1.00 95.19 100 ASP A C 1
ATOM 811 O O . ASP A 1 100 ? 17.899 -12.379 6.446 1.00 95.19 100 ASP A O 1
ATOM 815 N N . SER A 1 101 ? 16.366 -12.626 4.842 1.00 97.38 101 SER A N 1
ATOM 816 C CA . SER A 1 101 ? 16.395 -11.222 4.443 1.00 97.38 101 SER A CA 1
ATOM 817 C C . SER A 1 101 ? 15.730 -10.325 5.485 1.00 97.38 101 SER A C 1
ATOM 819 O O . SER A 1 101 ? 14.526 -10.406 5.731 1.00 97.38 101 SER A O 1
ATOM 821 N N . THR A 1 102 ? 16.494 -9.378 6.031 1.00 97.00 102 THR A N 1
ATOM 822 C CA . THR A 1 102 ? 15.973 -8.327 6.924 1.00 97.00 102 THR A CA 1
ATOM 823 C C . THR A 1 102 ? 14.919 -7.462 6.234 1.00 97.00 102 THR A C 1
ATOM 825 O O . THR A 1 102 ? 13.967 -7.005 6.867 1.00 97.00 102 THR A O 1
ATOM 828 N N . ARG A 1 103 ? 15.048 -7.269 4.915 1.00 95.88 103 ARG A N 1
ATOM 829 C CA . ARG A 1 103 ? 14.048 -6.567 4.109 1.00 95.88 103 ARG A CA 1
ATOM 830 C C . ARG A 1 103 ? 12.756 -7.377 4.002 1.00 95.88 103 ARG A C 1
ATOM 832 O O . ARG A 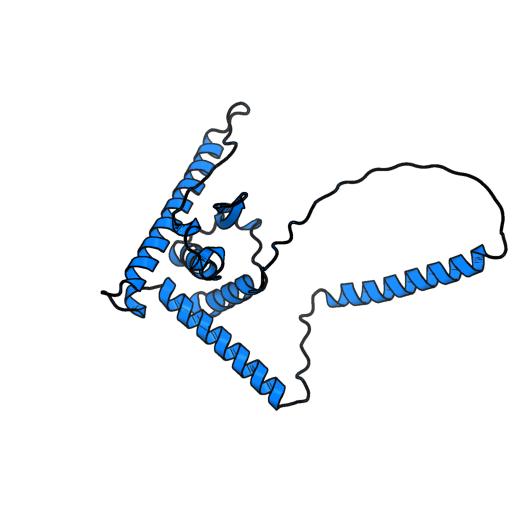1 103 ? 11.695 -6.782 4.149 1.00 95.88 103 ARG A O 1
ATOM 839 N N . ALA A 1 104 ? 12.835 -8.696 3.798 1.00 96.81 104 ALA A N 1
ATOM 840 C CA . ALA A 1 104 ? 11.645 -9.552 3.789 1.00 96.81 104 ALA A CA 1
ATOM 841 C C . ALA A 1 104 ? 10.909 -9.495 5.133 1.00 96.81 104 ALA A C 1
ATOM 843 O O . ALA A 1 104 ? 9.712 -9.236 5.156 1.00 96.81 104 ALA A O 1
ATOM 844 N N . GLN A 1 105 ? 11.648 -9.620 6.241 1.00 97.25 105 GLN A N 1
ATOM 845 C CA . GLN A 1 105 ? 11.099 -9.512 7.597 1.00 97.25 105 GLN A CA 1
ATOM 846 C C . GLN A 1 105 ? 10.450 -8.150 7.862 1.00 97.25 105 GLN A C 1
ATOM 848 O O . GLN A 1 105 ? 9.407 -8.073 8.509 1.00 97.25 105 GLN A O 1
ATOM 853 N N . SER A 1 106 ? 11.048 -7.058 7.370 1.00 96.75 106 SER A N 1
ATOM 854 C CA . SER A 1 106 ? 10.447 -5.730 7.513 1.00 96.75 106 SER A CA 1
ATOM 855 C C . SER A 1 106 ? 9.128 -5.618 6.755 1.00 96.75 106 SER A C 1
ATOM 857 O O . SER A 1 106 ? 8.188 -5.053 7.303 1.00 96.75 106 SER A O 1
ATOM 859 N N . ILE A 1 107 ? 9.067 -6.115 5.517 1.00 97.19 107 ILE A N 1
ATOM 860 C CA . ILE A 1 107 ? 7.859 -6.036 4.686 1.00 97.19 107 ILE A CA 1
ATOM 861 C C . ILE A 1 107 ? 6.747 -6.894 5.294 1.00 97.19 107 ILE A C 1
ATOM 863 O O . ILE A 1 107 ? 5.655 -6.386 5.510 1.00 97.19 107 ILE A O 1
ATOM 867 N N . ASP A 1 108 ? 7.052 -8.133 5.679 1.00 97.50 108 ASP A N 1
ATOM 868 C CA . ASP A 1 108 ? 6.115 -9.032 6.365 1.00 97.50 108 ASP A CA 1
ATOM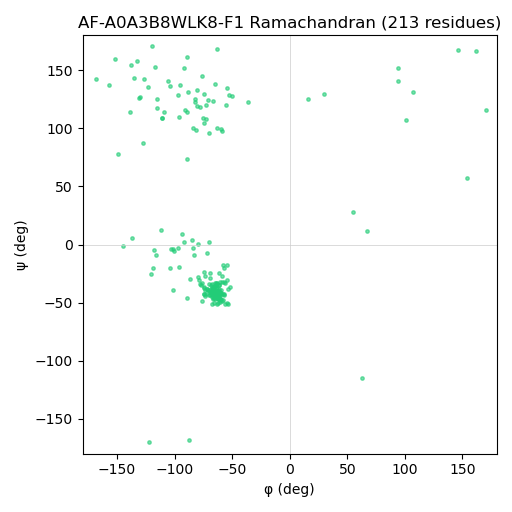 869 C C . ASP A 1 108 ? 5.576 -8.407 7.666 1.00 97.50 108 ASP A C 1
ATOM 871 O O . ASP A 1 108 ? 4.376 -8.405 7.932 1.00 97.50 108 ASP A O 1
ATOM 875 N N . ARG A 1 109 ? 6.434 -7.753 8.460 1.00 97.38 109 ARG A N 1
ATOM 876 C CA . ARG A 1 109 ? 5.978 -7.003 9.639 1.00 97.38 109 ARG A CA 1
ATOM 877 C C . ARG A 1 109 ? 5.032 -5.857 9.270 1.00 97.38 109 ARG A C 1
ATOM 879 O O . ARG A 1 109 ? 4.064 -5.621 9.993 1.00 97.38 109 ARG A O 1
ATOM 886 N N . ASP A 1 110 ? 5.327 -5.121 8.205 1.00 97.62 110 ASP A N 1
ATOM 887 C CA . ASP A 1 110 ? 4.505 -3.993 7.759 1.00 97.62 110 ASP A CA 1
ATOM 888 C C . ASP A 1 110 ? 3.137 -4.451 7.244 1.00 97.62 110 ASP A C 1
ATOM 890 O O . ASP A 1 110 ? 2.121 -3.834 7.565 1.00 97.62 110 ASP A O 1
ATOM 894 N N . GLU A 1 111 ? 3.105 -5.579 6.538 1.00 97.56 111 GLU A N 1
ATOM 895 C CA . GLU A 1 111 ? 1.899 -6.299 6.134 1.00 97.56 111 GLU A CA 1
ATOM 896 C C . GLU A 1 111 ? 1.023 -6.661 7.345 1.00 97.56 111 GLU A C 1
ATOM 898 O O . GLU A 1 111 ? -0.158 -6.304 7.388 1.00 97.56 111 GLU A O 1
ATOM 903 N N . GLN A 1 112 ? 1.601 -7.278 8.385 1.00 97.56 112 GLN A N 1
ATOM 904 C CA . GLN A 1 112 ? 0.858 -7.603 9.612 1.00 97.56 112 GLN A CA 1
ATOM 905 C C . GLN A 1 112 ? 0.364 -6.351 10.355 1.00 97.56 112 GLN A C 1
ATOM 907 O O . GLN A 1 112 ? -0.740 -6.345 10.905 1.00 97.56 112 GLN A O 1
ATOM 912 N N . LEU A 1 113 ? 1.157 -5.273 10.382 1.00 96.75 113 LEU A N 1
ATOM 913 C CA . LEU A 1 113 ? 0.749 -4.005 10.997 1.00 96.75 113 LEU A CA 1
ATOM 914 C C . LEU A 1 113 ? -0.431 -3.368 10.258 1.00 96.75 113 LEU A C 1
ATOM 916 O O . LEU A 1 113 ? -1.334 -2.838 10.909 1.00 96.75 113 LEU A O 1
ATOM 920 N N . LEU A 1 114 ? -0.430 -3.417 8.923 1.00 97.38 114 LEU A N 1
ATOM 921 C CA . LEU A 1 114 ? -1.524 -2.893 8.113 1.00 97.38 114 LEU A CA 1
ATOM 922 C C . LEU A 1 114 ? -2.797 -3.725 8.291 1.00 97.38 114 LEU A C 1
ATOM 924 O O . LEU A 1 114 ? -3.861 -3.149 8.510 1.00 97.38 114 LEU A O 1
ATOM 928 N N . LEU A 1 115 ? -2.685 -5.056 8.257 1.00 97.50 115 LEU A N 1
ATOM 929 C CA . LEU A 1 115 ? -3.822 -5.953 8.472 1.00 97.50 115 LEU A CA 1
ATOM 930 C C . LEU A 1 115 ? -4.466 -5.709 9.839 1.00 97.50 115 LEU A C 1
ATOM 932 O O . LEU A 1 115 ? -5.667 -5.476 9.923 1.00 97.50 115 LEU A O 1
ATOM 936 N N . LYS A 1 116 ? -3.659 -5.639 10.902 1.00 96.56 116 LYS A N 1
ATOM 937 C CA . LYS A 1 116 ? -4.159 -5.349 12.250 1.00 96.56 116 LYS A CA 1
ATOM 938 C C . LYS A 1 116 ? -4.842 -3.981 12.340 1.00 96.56 116 LYS A C 1
ATOM 940 O O . LYS A 1 116 ? -5.858 -3.837 13.014 1.00 96.56 116 LYS A O 1
ATOM 945 N N . ALA A 1 117 ? -4.283 -2.961 11.687 1.00 96.06 117 ALA A N 1
ATOM 946 C CA . ALA A 1 117 ? -4.893 -1.635 11.633 1.00 96.06 117 ALA A CA 1
ATOM 947 C C . ALA A 1 117 ? -6.262 -1.670 10.933 1.00 96.06 117 ALA A C 1
ATOM 949 O O . ALA A 1 117 ? -7.207 -1.039 11.406 1.00 96.06 117 ALA A O 1
ATOM 950 N N . TRP A 1 118 ? -6.367 -2.438 9.849 1.00 96.25 118 TRP A N 1
ATOM 951 C CA . TRP A 1 118 ? -7.611 -2.636 9.116 1.00 96.25 118 TRP A CA 1
ATOM 952 C C . TRP A 1 118 ? -8.657 -3.382 9.951 1.00 96.25 118 TRP A C 1
ATOM 954 O O . TRP A 1 118 ? -9.790 -2.923 10.043 1.00 96.25 118 TRP A O 1
ATOM 964 N N . GLU A 1 119 ? -8.277 -4.475 10.620 1.00 95.12 119 GLU A N 1
ATOM 965 C CA . GLU A 1 119 ? -9.171 -5.256 11.489 1.00 95.12 119 GLU A CA 1
ATOM 966 C C . GLU A 1 119 ? -9.734 -4.406 12.633 1.00 95.12 119 GLU A C 1
ATOM 968 O O . GLU A 1 119 ? -10.930 -4.461 12.919 1.00 95.12 119 GLU A O 1
ATOM 973 N N . LEU A 1 120 ? -8.893 -3.569 13.254 1.00 93.19 120 LEU A N 1
ATOM 974 C CA . LEU A 1 120 ? -9.327 -2.626 14.286 1.00 93.19 120 LEU A CA 1
ATOM 975 C C . LEU A 1 120 ? -10.334 -1.611 13.736 1.00 93.19 120 LEU A C 1
ATOM 977 O O . LEU A 1 120 ? -11.344 -1.338 14.381 1.00 93.19 120 LEU A O 1
ATOM 981 N N . TYR A 1 121 ? -10.072 -1.053 12.554 1.00 92.81 121 TYR A N 1
ATOM 982 C CA . TYR A 1 121 ? -10.967 -0.081 11.936 1.00 92.81 121 TYR A CA 1
ATOM 983 C C . TYR A 1 121 ? -12.313 -0.707 11.546 1.00 92.81 121 TYR A C 1
ATOM 985 O O . TYR A 1 121 ? -13.367 -0.188 11.920 1.00 92.81 121 TYR A O 1
ATOM 993 N N . ALA A 1 122 ? -12.281 -1.839 10.838 1.00 91.56 122 ALA A N 1
ATOM 994 C CA . ALA A 1 122 ? -13.473 -2.554 10.397 1.00 91.56 122 ALA A CA 1
ATOM 995 C C . ALA A 1 122 ? -14.313 -3.024 11.594 1.00 91.56 122 ALA A C 1
ATOM 997 O O . ALA A 1 122 ? -15.506 -2.734 11.653 1.00 91.56 122 ALA A O 1
ATOM 998 N N . GLY A 1 123 ? -13.678 -3.636 12.600 1.00 90.19 123 GLY A N 1
ATOM 999 C CA . GLY A 1 123 ? -14.356 -4.097 13.811 1.00 90.19 123 GLY A CA 1
ATOM 1000 C C . GLY A 1 123 ? -15.017 -2.964 14.600 1.00 90.19 123 GLY A C 1
ATOM 1001 O O . GLY A 1 123 ? -16.136 -3.125 15.081 1.00 90.19 123 GLY A O 1
ATOM 1002 N N . MET A 1 124 ? -14.380 -1.790 14.688 1.00 88.88 124 MET A N 1
ATOM 1003 C CA . MET A 1 124 ? -14.985 -0.619 15.339 1.00 88.88 124 MET A CA 1
ATOM 1004 C C . MET A 1 124 ? -16.195 -0.080 14.573 1.00 88.88 124 MET A C 1
ATOM 1006 O O . MET A 1 124 ? -17.165 0.349 15.197 1.00 88.88 124 MET A O 1
ATOM 1010 N N . LEU A 1 125 ? -16.165 -0.098 13.237 1.00 86.94 125 LEU A N 1
ATOM 1011 C CA . LEU A 1 125 ? -17.310 0.327 12.433 1.00 86.94 125 LEU A CA 1
ATOM 1012 C C . LEU A 1 125 ? -18.466 -0.668 12.484 1.00 86.94 125 LEU A C 1
ATOM 1014 O O . LEU A 1 125 ? -19.617 -0.241 12.537 1.00 86.94 125 LEU A O 1
ATOM 1018 N N . ASP A 1 126 ? -18.188 -1.967 12.487 1.00 85.38 126 ASP A N 1
ATOM 1019 C CA . ASP A 1 126 ? -19.237 -2.976 12.611 1.00 85.38 126 ASP A CA 1
ATOM 1020 C C . ASP A 1 126 ? -19.867 -2.940 14.009 1.00 85.38 126 ASP A C 1
ATOM 1022 O O . ASP A 1 126 ? -21.092 -2.897 14.120 1.00 85.38 126 ASP A O 1
ATOM 1026 N N . PHE A 1 127 ? -19.060 -2.767 15.062 1.00 83.81 127 PHE A N 1
ATOM 1027 C CA . PHE A 1 127 ? -19.564 -2.497 16.411 1.00 83.81 127 PHE A CA 1
ATOM 1028 C C . PHE A 1 127 ? -20.449 -1.240 16.461 1.00 83.81 127 PHE A C 1
ATOM 1030 O O . PHE A 1 127 ? -21.516 -1.249 17.076 1.00 83.81 127 PHE A O 1
ATOM 1037 N N . ALA A 1 128 ? -20.037 -0.160 15.788 1.00 83.19 128 ALA A N 1
ATOM 1038 C CA . ALA A 1 128 ? -20.819 1.071 15.722 1.00 83.19 128 ALA A CA 1
ATOM 1039 C C . ALA A 1 128 ? -22.169 0.873 15.016 1.00 83.19 128 ALA A C 1
ATOM 1041 O O . ALA A 1 128 ? -23.155 1.463 15.447 1.00 83.19 128 ALA A O 1
ATOM 1042 N N . LYS A 1 129 ? -22.232 0.046 13.962 1.00 81.44 129 LYS A N 1
ATOM 1043 C CA . LYS A 1 129 ? -23.487 -0.291 13.263 1.00 81.44 129 LYS A CA 1
ATOM 1044 C C . LYS A 1 129 ? -24.413 -1.146 14.128 1.00 81.44 129 LYS A C 1
ATOM 1046 O O . LYS A 1 129 ? -25.615 -0.917 14.129 1.00 81.44 129 LYS A O 1
ATOM 1051 N N . GLU A 1 130 ? -23.874 -2.121 14.861 1.00 79.75 130 GLU A N 1
ATOM 1052 C CA . GLU A 1 130 ? -24.667 -3.013 15.722 1.00 79.75 130 GLU A CA 1
ATOM 1053 C C . GLU A 1 130 ? -25.266 -2.303 16.943 1.00 79.75 130 GLU A C 1
ATOM 1055 O O . GLU A 1 130 ? -26.301 -2.723 17.464 1.00 79.75 130 GLU A O 1
ATOM 1060 N N . LYS A 1 131 ? -24.597 -1.253 17.429 1.00 70.75 131 LYS A N 1
ATOM 1061 C CA . LYS A 1 131 ? -24.953 -0.524 18.655 1.00 70.75 131 LYS A CA 1
ATOM 1062 C C . LYS A 1 131 ? -25.451 0.896 18.407 1.00 70.75 131 LYS A C 1
ATOM 1064 O O . LYS A 1 131 ? -25.530 1.662 19.365 1.00 70.75 131 LYS A O 1
ATOM 1069 N N . SER A 1 132 ? -25.760 1.267 17.163 1.00 60.72 132 SER A N 1
ATOM 1070 C CA . SER A 1 132 ? -26.218 2.624 16.871 1.00 60.72 132 SER A CA 1
ATOM 1071 C C . SER A 1 132 ? -27.620 2.858 17.439 1.00 60.72 132 SER A C 1
ATOM 1073 O O . SER A 1 132 ? -28.619 2.545 16.794 1.00 60.72 132 SER A O 1
ATOM 1075 N N . ASP A 1 133 ? -27.683 3.445 18.629 1.00 65.25 133 ASP A N 1
ATOM 1076 C CA . ASP A 1 133 ? -28.840 4.208 19.092 1.00 65.25 133 ASP A CA 1
ATOM 1077 C C . ASP A 1 133 ? -28.628 5.686 18.727 1.00 65.25 133 ASP A C 1
ATOM 1079 O O . ASP A 1 133 ? -27.492 6.163 18.675 1.00 65.25 133 ASP A O 1
ATOM 1083 N N . GLU A 1 134 ? -29.708 6.450 18.525 1.00 60.59 134 GLU A N 1
ATOM 1084 C CA . GLU A 1 134 ? -29.648 7.883 18.160 1.00 60.59 134 GLU A CA 1
ATOM 1085 C C . GLU A 1 134 ? -28.812 8.740 19.140 1.00 60.59 134 GLU A C 1
ATOM 1087 O O . GLU A 1 134 ? -28.383 9.841 18.799 1.00 60.59 134 GLU A O 1
ATOM 1092 N N . GLN A 1 135 ? -28.554 8.236 20.352 1.00 63.66 135 GLN A N 1
ATOM 1093 C CA . GLN A 1 135 ? -27.827 8.935 21.413 1.00 63.66 135 GLN A CA 1
ATOM 1094 C C . GLN A 1 135 ? -26.332 8.598 21.501 1.00 63.66 135 GLN A C 1
ATOM 1096 O O . GLN A 1 135 ? -25.589 9.351 22.128 1.00 63.66 135 GLN A O 1
ATOM 1101 N N . THR A 1 136 ? -25.859 7.478 20.942 1.00 66.62 136 THR A N 1
ATOM 1102 C CA . THR A 1 136 ? -24.455 7.047 21.084 1.00 66.62 136 THR A CA 1
ATOM 1103 C C . THR A 1 136 ? -23.925 6.512 19.764 1.00 66.62 136 THR A C 1
ATOM 1105 O O . THR A 1 136 ? -24.355 5.475 19.273 1.00 66.62 136 THR A O 1
ATOM 1108 N N . PHE A 1 137 ? -22.949 7.221 19.201 1.00 71.62 137 PHE A N 1
ATOM 1109 C CA . PHE A 1 137 ? -22.320 6.873 17.934 1.00 71.62 137 PHE A CA 1
ATOM 1110 C C . PHE A 1 137 ? -20.805 7.061 18.014 1.00 71.62 137 PHE A C 1
ATOM 1112 O O . PHE A 1 137 ? -20.292 7.866 18.795 1.00 71.62 137 PHE A O 1
ATOM 1119 N N . VAL A 1 138 ? -20.076 6.325 17.176 1.00 75.56 138 VAL A N 1
ATOM 1120 C CA . VAL A 1 138 ? -18.634 6.524 17.015 1.00 75.56 138 VAL A CA 1
ATOM 1121 C C . VAL A 1 138 ? -18.412 7.786 16.187 1.00 75.56 138 VAL A C 1
ATOM 1123 O O . VAL A 1 138 ? -18.693 7.814 14.992 1.00 75.56 138 VAL A O 1
ATOM 1126 N N . SER A 1 139 ? -17.917 8.843 16.831 1.00 74.06 139 SER A N 1
ATOM 1127 C CA . SER A 1 139 ? -17.628 10.121 16.170 1.00 74.06 139 SER A CA 1
ATOM 1128 C C . SER A 1 139 ? -16.317 10.099 15.383 1.00 74.06 139 SER A C 1
ATOM 1130 O O . SER A 1 139 ? -16.192 10.804 14.382 1.00 74.06 139 SER A O 1
ATOM 1132 N N . ARG A 1 140 ? -15.335 9.299 15.823 1.00 73.38 140 ARG A N 1
ATOM 1133 C CA . ARG A 1 140 ? -14.017 9.191 15.189 1.00 73.38 140 ARG A CA 1
ATOM 1134 C C . ARG A 1 140 ? -13.329 7.867 15.525 1.00 73.38 140 ARG A C 1
ATOM 1136 O O . ARG A 1 140 ? -13.312 7.458 16.683 1.00 73.38 140 ARG A O 1
ATOM 1143 N N . VAL A 1 141 ? -12.709 7.240 14.525 1.00 79.44 141 VAL A N 1
ATOM 1144 C CA . VAL A 1 141 ? -11.787 6.106 14.699 1.00 79.44 141 VAL A CA 1
ATOM 1145 C C . VAL A 1 141 ? -10.406 6.563 14.248 1.00 79.44 141 VAL A C 1
ATOM 1147 O O . VAL A 1 141 ? -10.227 6.912 13.085 1.00 79.44 141 VAL A O 1
ATOM 1150 N N . GLU A 1 142 ? -9.438 6.583 15.163 1.00 78.44 142 GLU A N 1
ATOM 1151 C CA . GLU A 1 142 ? -8.048 6.937 14.861 1.00 78.44 142 GLU A CA 1
ATOM 1152 C C . GLU A 1 142 ? -7.136 5.732 15.083 1.00 78.44 142 GLU A C 1
ATOM 1154 O O . GLU A 1 142 ? -7.090 5.175 16.182 1.00 78.44 142 GLU A O 1
ATOM 1159 N N . VAL A 1 143 ? -6.360 5.361 14.060 1.00 81.12 143 VAL A N 1
ATOM 1160 C CA . VAL A 1 143 ? -5.376 4.279 14.161 1.00 81.12 143 VAL A CA 1
ATOM 1161 C C . VAL A 1 143 ? -3.966 4.855 14.087 1.00 81.12 143 VAL A C 1
ATOM 1163 O O . VAL A 1 143 ? -3.488 5.287 13.039 1.00 81.12 143 VAL A O 1
ATOM 1166 N N . LYS A 1 144 ? -3.257 4.832 15.219 1.00 84.62 144 LYS A N 1
ATOM 1167 C CA . LYS A 1 144 ? -1.838 5.203 15.269 1.00 84.62 144 LYS A CA 1
ATOM 1168 C C . LYS A 1 144 ? -0.987 4.016 14.828 1.00 84.62 144 LYS A C 1
ATOM 1170 O O . LYS A 1 144 ? -0.717 3.114 15.617 1.00 84.62 144 LYS A O 1
ATOM 1175 N N . SER A 1 145 ? -0.574 4.021 13.563 1.00 88.25 145 SER A N 1
ATOM 1176 C CA . SER A 1 145 ? 0.266 2.972 12.983 1.00 88.25 145 SER A CA 1
ATOM 1177 C C . SER A 1 145 ? 1.722 3.430 12.819 1.00 88.25 145 SER A C 1
ATOM 1179 O O . SER A 1 145 ? 1.947 4.526 12.300 1.00 88.25 145 SER A O 1
ATOM 1181 N N . PRO A 1 146 ? 2.725 2.593 13.163 1.00 91.25 146 PRO A N 1
ATOM 1182 C CA . PRO A 1 146 ? 4.133 2.860 12.848 1.00 91.25 146 PRO A CA 1
ATOM 1183 C C . PRO A 1 146 ? 4.401 3.056 11.349 1.00 91.25 146 PRO A C 1
ATOM 1185 O O . PRO A 1 146 ? 5.406 3.658 10.981 1.00 91.25 146 PRO A O 1
ATOM 1188 N N . LEU A 1 147 ? 3.503 2.579 10.479 1.00 94.06 147 LEU A N 1
ATOM 1189 C CA . LEU A 1 147 ? 3.595 2.772 9.029 1.00 94.06 147 LEU A CA 1
ATOM 1190 C C . LEU A 1 147 ? 3.613 4.255 8.642 1.00 94.06 147 LEU A C 1
ATOM 1192 O O . LEU A 1 147 ? 4.298 4.622 7.694 1.00 94.06 147 LEU A O 1
ATOM 1196 N N . ALA A 1 148 ? 2.934 5.111 9.412 1.00 91.81 148 ALA A N 1
ATOM 1197 C CA . ALA A 1 148 ? 2.886 6.549 9.162 1.00 91.81 148 ALA A CA 1
ATOM 1198 C C . ALA A 1 148 ? 4.208 7.277 9.481 1.00 91.81 148 ALA A C 1
ATOM 1200 O O . ALA A 1 148 ? 4.352 8.455 9.182 1.00 91.81 148 ALA A O 1
ATOM 1201 N N . GLN A 1 149 ? 5.181 6.585 10.083 1.00 91.25 149 GLN A N 1
ATOM 1202 C CA . GLN A 1 149 ? 6.519 7.118 10.363 1.00 91.25 149 GLN A CA 1
ATOM 1203 C C . GLN A 1 149 ? 7.544 6.705 9.295 1.00 91.25 149 GLN A C 1
ATOM 1205 O O . GLN A 1 149 ? 8.711 7.090 9.371 1.00 91.25 149 GLN A O 1
ATOM 1210 N N . LYS A 1 150 ? 7.145 5.890 8.310 1.00 93.88 150 LYS A N 1
ATOM 1211 C CA . LYS A 1 150 ? 8.042 5.379 7.272 1.00 93.88 150 LYS A CA 1
ATOM 1212 C C . LYS A 1 150 ? 7.956 6.240 6.016 1.00 93.88 150 LYS A C 1
ATOM 1214 O O . LYS A 1 150 ? 7.000 6.135 5.252 1.00 93.88 150 LYS A O 1
ATOM 1219 N N . ALA A 1 151 ? 9.023 6.994 5.750 1.00 91.88 151 ALA A N 1
ATOM 1220 C CA . ALA A 1 151 ? 9.147 7.860 4.573 1.00 91.88 151 ALA A CA 1
ATOM 1221 C C . ALA A 1 151 ? 8.919 7.125 3.238 1.00 91.88 151 ALA A C 1
ATOM 1223 O O . ALA A 1 151 ? 8.402 7.697 2.284 1.00 91.88 151 ALA A O 1
ATOM 1224 N N . SER A 1 152 ? 9.257 5.832 3.162 1.00 93.25 152 SER A N 1
ATOM 1225 C CA . SER A 1 152 ? 8.988 4.996 1.984 1.00 93.25 152 SER A CA 1
ATOM 1226 C C . SER A 1 152 ? 7.500 4.906 1.630 1.00 93.25 152 SER A C 1
ATOM 1228 O O . SER A 1 152 ? 7.160 4.692 0.468 1.00 93.25 152 SER A O 1
ATOM 1230 N N . TYR A 1 153 ? 6.623 5.065 2.621 1.00 94.06 153 TYR A N 1
ATOM 1231 C CA . TYR A 1 153 ? 5.177 4.968 2.472 1.00 94.06 153 TYR A CA 1
ATOM 1232 C C . TYR A 1 153 ? 4.499 6.331 2.405 1.00 94.06 153 TYR A C 1
ATOM 1234 O O . TYR A 1 153 ? 3.592 6.489 1.596 1.00 94.06 153 TYR A O 1
ATOM 1242 N N . THR A 1 154 ? 4.952 7.304 3.194 1.00 90.94 154 THR A N 1
ATOM 1243 C CA . THR A 1 154 ? 4.367 8.653 3.202 1.00 90.94 154 THR A CA 1
ATOM 1244 C C . THR A 1 154 ? 4.755 9.458 1.964 1.00 90.94 154 THR A C 1
ATOM 1246 O O . THR A 1 154 ? 3.899 10.080 1.348 1.00 90.94 154 THR A O 1
ATOM 1249 N N . ASP A 1 155 ? 6.023 9.378 1.551 1.00 86.56 155 ASP A N 1
ATOM 1250 C CA . ASP A 1 155 ? 6.576 10.189 0.455 1.00 86.56 155 ASP A CA 1
ATOM 1251 C C . ASP A 1 155 ? 7.117 9.338 -0.703 1.00 86.56 155 ASP A C 1
ATOM 1253 O O . ASP A 1 155 ? 7.212 9.791 -1.844 1.00 86.56 155 ASP A O 1
ATOM 1257 N N . GLY A 1 156 ? 7.503 8.093 -0.415 1.00 83.62 156 GLY A N 1
ATOM 1258 C CA . GLY A 1 156 ? 8.208 7.211 -1.346 1.00 83.62 156 GLY A CA 1
ATOM 1259 C C . GLY A 1 156 ? 7.324 6.429 -2.318 1.00 83.62 156 GLY A C 1
ATOM 1260 O O . GLY A 1 156 ? 7.863 5.695 -3.145 1.00 83.62 156 GLY A O 1
ATOM 1261 N N . GLY A 1 157 ? 5.995 6.540 -2.217 1.00 88.31 157 GLY A N 1
ATOM 1262 C CA . GLY A 1 157 ? 5.049 5.877 -3.124 1.00 88.31 157 GLY A CA 1
ATOM 1263 C C . GLY A 1 157 ? 5.014 4.348 -3.017 1.00 88.31 157 GLY A C 1
ATOM 1264 O O . GLY A 1 157 ? 4.424 3.689 -3.862 1.00 88.31 157 GLY A O 1
ATOM 1265 N N . GLN A 1 158 ? 5.637 3.743 -1.997 1.00 94.31 158 GLN A N 1
ATOM 1266 C CA . GLN A 1 158 ? 5.632 2.281 -1.839 1.00 94.31 158 GLN A CA 1
ATOM 1267 C C . GLN A 1 158 ? 4.371 1.759 -1.139 1.00 94.31 158 GLN A C 1
ATOM 1269 O O . GLN A 1 158 ? 4.156 0.549 -1.074 1.00 94.31 158 GLN A O 1
ATOM 1274 N N . PHE A 1 159 ? 3.537 2.652 -0.600 1.00 96.50 159 PHE A N 1
ATOM 1275 C CA . PHE A 1 159 ? 2.352 2.262 0.158 1.00 96.50 159 PHE A CA 1
ATOM 1276 C C . PHE A 1 159 ? 1.309 1.530 -0.695 1.00 96.50 159 PHE A C 1
ATOM 1278 O O . PHE A 1 159 ? 0.682 0.589 -0.212 1.00 96.50 159 PHE A O 1
ATOM 1285 N N . ILE A 1 160 ? 1.200 1.885 -1.980 1.00 97.19 160 ILE A N 1
ATOM 1286 C CA . ILE A 1 160 ? 0.322 1.222 -2.951 1.00 97.19 160 ILE A CA 1
ATOM 1287 C C . ILE A 1 160 ? 0.529 -0.299 -2.979 1.00 97.19 160 ILE A C 1
ATOM 1289 O O . ILE A 1 160 ? -0.437 -1.049 -3.067 1.00 97.19 160 ILE A O 1
ATOM 1293 N N . TYR A 1 161 ? 1.763 -0.787 -2.812 1.00 97.88 161 TYR A N 1
ATOM 1294 C CA . TYR A 1 161 ? 2.051 -2.224 -2.825 1.00 97.88 161 TYR A CA 1
ATOM 1295 C C . TYR A 1 161 ? 1.551 -2.946 -1.569 1.00 97.88 161 TYR A C 1
ATOM 1297 O O . TYR A 1 161 ? 1.002 -4.041 -1.687 1.00 97.88 161 TYR A O 1
ATOM 1305 N N . LEU A 1 162 ? 1.659 -2.321 -0.389 1.00 97.19 162 LEU A N 1
ATOM 1306 C CA . LEU A 1 162 ? 1.041 -2.844 0.83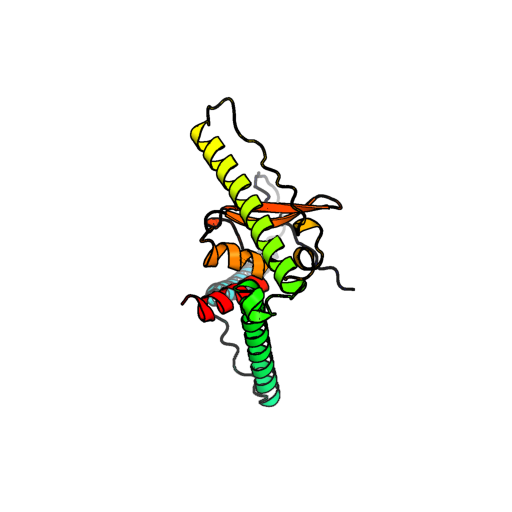8 1.00 97.19 162 LEU A CA 1
ATOM 1307 C C . LEU A 1 162 ? -0.486 -2.833 0.740 1.00 97.19 162 LEU A C 1
ATOM 1309 O O . LEU A 1 162 ? -1.148 -3.784 1.150 1.00 97.19 162 LEU A O 1
ATOM 1313 N N . MET A 1 163 ? -1.045 -1.770 0.164 1.00 96.62 163 MET A N 1
ATOM 1314 C CA . MET A 1 163 ? -2.481 -1.659 -0.058 1.00 96.62 163 MET A CA 1
ATOM 1315 C C . MET A 1 163 ? -2.993 -2.743 -1.016 1.00 96.62 163 MET A C 1
ATOM 1317 O O . MET A 1 163 ? -4.020 -3.359 -0.746 1.00 96.62 163 MET A O 1
ATOM 1321 N N . MET A 1 164 ? -2.259 -3.034 -2.093 1.00 97.56 164 MET A N 1
ATOM 1322 C CA . MET A 1 164 ? -2.583 -4.124 -3.021 1.00 97.56 164 MET A CA 1
ATOM 1323 C C . MET A 1 164 ? -2.455 -5.503 -2.371 1.00 97.56 164 MET A C 1
ATOM 1325 O O . MET A 1 164 ? -3.287 -6.365 -2.630 1.00 97.56 164 MET A O 1
ATOM 1329 N N .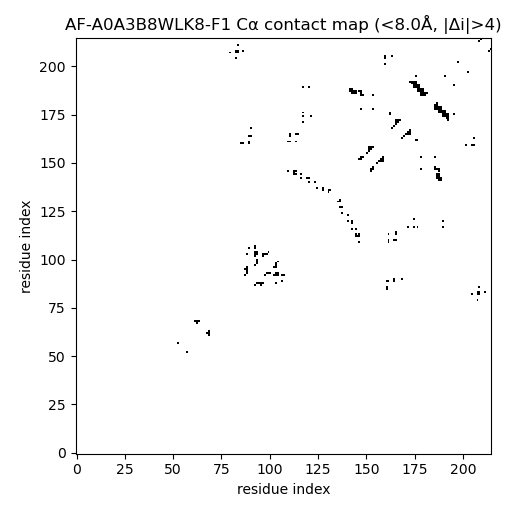 TRP A 1 165 ? -1.456 -5.731 -1.515 1.00 98.00 165 TRP A N 1
ATOM 1330 C CA . TRP A 1 165 ? -1.376 -6.965 -0.726 1.00 98.00 165 TRP A CA 1
ATOM 1331 C C . TRP A 1 165 ? -2.613 -7.136 0.168 1.00 98.00 165 TRP A C 1
ATOM 1333 O O . TRP A 1 165 ? -3.249 -8.187 0.151 1.00 98.00 165 TRP A O 1
ATOM 1343 N N . LEU A 1 166 ? -3.027 -6.083 0.879 1.00 97.75 166 LEU A N 1
ATOM 1344 C CA . LEU A 1 166 ? -4.222 -6.118 1.726 1.00 97.75 166 LEU A CA 1
ATOM 1345 C C . LEU A 1 166 ? -5.489 -6.410 0.896 1.00 97.75 166 LEU A C 1
ATOM 1347 O O . LEU A 1 166 ? -6.320 -7.237 1.275 1.00 97.75 166 LEU A O 1
ATOM 1351 N N . TYR A 1 167 ? -5.609 -5.762 -0.263 1.00 97.12 167 TYR A N 1
ATOM 1352 C CA . TYR A 1 167 ? -6.754 -5.890 -1.160 1.00 97.12 167 TYR A CA 1
ATOM 1353 C C . TYR A 1 167 ? -6.857 -7.283 -1.806 1.00 97.12 167 TYR A C 1
ATOM 1355 O O . TYR A 1 167 ? -7.920 -7.904 -1.756 1.00 97.12 167 TYR A O 1
ATOM 1363 N N . PHE A 1 168 ? -5.771 -7.779 -2.409 1.00 97.06 168 PHE A N 1
ATOM 1364 C CA . PHE A 1 168 ? -5.776 -9.025 -3.183 1.00 97.06 168 PHE A CA 1
ATOM 1365 C C . PHE A 1 168 ? -5.477 -10.264 -2.334 1.00 97.06 168 PHE A C 1
ATOM 1367 O O . PHE A 1 168 ? -6.189 -11.258 -2.441 1.00 97.06 168 PHE A O 1
ATOM 1374 N N . GLU A 1 169 ? -4.456 -10.219 -1.473 1.00 97.19 169 GLU A N 1
ATOM 1375 C CA . GLU A 1 169 ? -3.978 -11.400 -0.735 1.00 97.19 169 GLU A CA 1
ATOM 1376 C C . GLU A 1 169 ? -4.747 -11.630 0.571 1.00 97.19 169 GLU A C 1
ATOM 1378 O O . GLU A 1 169 ? -4.897 -12.769 1.016 1.00 97.19 169 GLU A O 1
ATOM 1383 N N . LYS A 1 170 ? -5.255 -10.562 1.200 1.00 97.06 170 LYS A N 1
ATOM 1384 C CA . LYS A 1 170 ? -6.101 -10.657 2.406 1.00 97.06 170 LYS A CA 1
ATOM 1385 C C . LYS A 1 170 ? -7.589 -10.483 2.139 1.00 97.06 170 LYS A C 1
ATOM 1387 O O . LYS A 1 170 ? -8.383 -10.669 3.055 1.00 97.06 170 LYS A O 1
ATOM 1392 N N . ASN A 1 171 ? -7.974 -10.192 0.895 1.00 96.19 171 ASN A N 1
ATOM 1393 C CA . ASN A 1 171 ? -9.365 -9.980 0.492 1.00 96.19 171 ASN A CA 1
ATOM 1394 C C . ASN A 1 171 ? -10.083 -8.891 1.326 1.00 96.19 171 ASN A C 1
ATOM 1396 O O . ASN A 1 171 ? -11.301 -8.912 1.509 1.00 96.19 171 ASN A O 1
ATOM 1400 N N . CYS A 1 172 ? -9.325 -7.921 1.840 1.00 96.25 172 CYS A N 1
ATOM 1401 C CA . CYS A 1 172 ? -9.814 -6.826 2.674 1.00 96.25 172 CYS A CA 1
ATOM 1402 C C . CYS A 1 172 ? -10.225 -5.636 1.792 1.00 96.25 172 CYS A C 1
ATOM 1404 O O . CYS A 1 172 ? -9.526 -4.629 1.713 1.00 96.25 172 CYS A O 1
ATOM 1406 N N . GLN A 1 173 ? -11.358 -5.764 1.094 1.00 94.88 173 GLN A N 1
ATOM 1407 C CA . GLN A 1 173 ? -11.760 -4.838 0.018 1.00 94.88 173 GLN A CA 1
ATOM 1408 C C . GLN A 1 173 ? -12.807 -3.790 0.424 1.00 94.88 173 GLN A C 1
ATOM 1410 O O . GLN A 1 173 ? -13.153 -2.931 -0.380 1.00 94.88 173 GLN A O 1
ATOM 1415 N N . THR A 1 174 ? -13.351 -3.847 1.642 1.00 94.31 174 THR A N 1
ATOM 1416 C CA . THR A 1 174 ? -14.438 -2.944 2.074 1.00 94.31 174 THR A CA 1
ATOM 1417 C C . THR A 1 174 ? -13.945 -1.543 2.424 1.00 94.31 174 THR A C 1
ATOM 1419 O O . THR A 1 174 ? -14.633 -0.553 2.162 1.00 94.31 174 THR A O 1
ATOM 1422 N N . TYR A 1 175 ? -12.742 -1.455 2.989 1.00 94.19 175 TYR A N 1
ATOM 1423 C CA . TYR A 1 175 ? -12.118 -0.209 3.413 1.00 94.19 175 TYR A CA 1
ATOM 1424 C C . TYR A 1 175 ? -10.699 -0.117 2.868 1.00 94.19 175 TYR A C 1
ATOM 1426 O O . TYR A 1 175 ? -9.895 -1.023 3.086 1.00 94.19 175 TYR A O 1
ATOM 1434 N N . MET A 1 176 ? -10.399 0.991 2.195 1.00 95.25 176 MET A N 1
ATOM 1435 C CA . MET A 1 176 ? -9.088 1.259 1.618 1.00 95.25 176 MET A CA 1
ATOM 1436 C C . MET A 1 176 ? -8.269 2.131 2.570 1.00 95.25 176 MET A C 1
ATOM 1438 O O . MET A 1 176 ? -8.772 3.165 3.026 1.00 95.25 176 MET A O 1
ATOM 1442 N N . PRO A 1 177 ? -7.031 1.726 2.899 1.00 95.31 177 PRO A N 1
ATOM 1443 C CA . PRO A 1 177 ? -6.149 2.524 3.726 1.00 95.31 177 PRO A CA 1
ATOM 1444 C C . PRO A 1 177 ? -5.552 3.691 2.933 1.00 95.31 177 PRO A C 1
ATOM 1446 O O . PRO A 1 177 ? -5.215 3.552 1.762 1.00 95.31 177 PRO A O 1
ATOM 1449 N N . PHE A 1 178 ? -5.350 4.829 3.585 1.00 93.44 178 PHE A N 1
ATOM 1450 C CA . PHE A 1 178 ? -4.661 5.978 3.003 1.00 93.44 178 PHE A CA 1
ATOM 1451 C C . PHE A 1 178 ? -3.973 6.809 4.079 1.00 93.44 178 PHE A C 1
ATOM 1453 O O . PHE A 1 178 ? -4.324 6.731 5.258 1.00 93.44 178 PHE A O 1
ATOM 1460 N N . PHE A 1 179 ? -2.990 7.609 3.675 1.00 92.44 179 PHE A N 1
ATOM 1461 C CA . PHE A 1 179 ? -2.356 8.566 4.569 1.00 92.44 179 PHE A CA 1
ATOM 1462 C C . PHE A 1 179 ? -2.983 9.947 4.427 1.00 92.44 179 PHE A C 1
ATOM 1464 O O . PHE A 1 179 ? -3.236 10.416 3.321 1.00 92.44 179 PHE A O 1
ATOM 1471 N N . GLU A 1 180 ? -3.213 10.594 5.562 1.00 90.06 180 GLU A N 1
ATOM 1472 C CA . GLU A 1 180 ? -3.665 11.979 5.642 1.00 90.06 180 GLU A CA 1
ATOM 1473 C C . GLU A 1 180 ? -2.674 12.786 6.482 1.00 90.06 180 GLU A C 1
ATOM 1475 O O . GLU A 1 180 ? -2.233 12.336 7.546 1.00 90.06 180 GLU A O 1
ATOM 1480 N N . GLU A 1 181 ? -2.331 13.978 6.002 1.00 89.81 181 GLU A N 1
ATOM 1481 C CA . GLU A 1 181 ? -1.542 14.951 6.752 1.00 89.81 181 GLU A CA 1
ATOM 1482 C C . GLU A 1 181 ? -2.411 15.610 7.836 1.00 89.81 181 GLU A C 1
ATOM 1484 O O . GLU A 1 181 ? -3.506 16.106 7.578 1.00 89.81 181 GLU A O 1
ATOM 1489 N N . ASP A 1 182 ? -1.903 15.631 9.063 1.00 84.88 182 ASP A N 1
ATOM 1490 C CA . ASP A 1 182 ? -2.492 16.276 10.232 1.00 84.88 182 ASP A CA 1
ATOM 1491 C C . ASP A 1 182 ? -1.455 17.198 10.871 1.00 84.88 182 ASP A C 1
ATOM 1493 O O . ASP A 1 182 ? -0.675 16.797 11.746 1.00 84.88 182 ASP A O 1
ATOM 1497 N N . GLY A 1 183 ? -1.411 18.436 10.379 1.00 85.62 183 GLY A N 1
ATOM 1498 C CA . GLY A 1 183 ? -0.392 19.409 10.761 1.00 85.62 183 GLY A CA 1
ATOM 1499 C C . GLY A 1 183 ? 1.001 18.935 10.349 1.00 85.62 183 GLY A C 1
ATOM 1500 O O . GLY A 1 183 ? 1.289 18.806 9.166 1.00 85.62 183 GLY A O 1
ATOM 1501 N N . GLU A 1 184 ? 1.862 18.674 11.333 1.00 83.06 184 GLU A N 1
ATOM 1502 C CA . GLU A 1 184 ? 3.231 18.175 11.119 1.00 83.06 184 GLU A CA 1
ATOM 1503 C C . GLU A 1 184 ? 3.330 16.640 11.143 1.00 83.06 184 GLU A C 1
ATOM 1505 O O . GLU A 1 184 ? 4.424 16.082 11.062 1.00 83.06 184 GLU A O 1
ATOM 1510 N N . SER A 1 185 ? 2.205 15.938 11.295 1.00 86.19 185 SER A N 1
ATOM 1511 C CA . SER A 1 185 ? 2.171 14.479 11.402 1.00 86.19 185 SER A CA 1
ATOM 1512 C C . SER A 1 185 ? 1.411 13.841 10.247 1.00 86.19 185 SER A C 1
ATOM 1514 O O . SER A 1 185 ? 0.504 14.441 9.684 1.00 86.19 185 SER A O 1
ATOM 1516 N N . VAL A 1 186 ? 1.760 12.602 9.906 1.00 89.69 186 VAL A N 1
ATOM 1517 C CA . VAL A 1 186 ? 0.998 11.783 8.957 1.00 89.69 186 VAL A CA 1
ATOM 1518 C C . VAL A 1 186 ? 0.237 10.720 9.741 1.00 89.69 186 VAL A C 1
ATOM 1520 O O . VAL A 1 186 ? 0.760 10.157 10.709 1.00 89.69 186 VAL A O 1
ATOM 1523 N N . ARG A 1 187 ? -1.007 10.435 9.348 1.00 90.81 187 ARG A N 1
ATOM 1524 C CA . ARG A 1 187 ? -1.851 9.416 9.987 1.00 90.81 187 ARG A CA 1
ATOM 1525 C C . ARG A 1 187 ? -2.382 8.417 8.978 1.00 90.81 187 ARG A C 1
ATOM 1527 O O . ARG A 1 187 ? -2.750 8.790 7.871 1.00 90.81 187 ARG A O 1
ATOM 1534 N N . LEU A 1 188 ? -2.444 7.152 9.396 1.00 93.19 188 LEU A N 1
ATOM 1535 C CA . LEU A 1 188 ? -3.120 6.099 8.647 1.00 93.19 188 LEU A CA 1
ATOM 1536 C C . LEU A 1 188 ? -4.625 6.185 8.913 1.00 93.19 188 LEU A C 1
ATOM 1538 O O . LEU A 1 188 ? -5.067 6.012 10.048 1.00 93.19 188 LEU A O 1
ATOM 1542 N N . ASN A 1 189 ? -5.388 6.407 7.855 1.00 92.81 189 ASN A N 1
ATOM 1543 C CA . ASN A 1 189 ? -6.840 6.418 7.858 1.00 92.81 189 ASN A CA 1
ATOM 1544 C C . ASN A 1 189 ? -7.382 5.346 6.917 1.00 92.81 189 ASN A C 1
ATOM 1546 O O . ASN A 1 189 ? -6.651 4.740 6.135 1.00 92.81 189 ASN A O 1
ATOM 1550 N N . PHE A 1 190 ? -8.690 5.137 6.993 1.00 93.81 190 PHE A N 1
ATOM 1551 C CA . PHE A 1 190 ? -9.414 4.223 6.128 1.00 93.81 190 PHE A CA 1
ATOM 1552 C C . PHE A 1 190 ? -10.689 4.902 5.645 1.00 93.81 190 PHE A C 1
ATOM 1554 O O . PHE A 1 190 ? -11.326 5.655 6.389 1.00 93.81 190 PHE A O 1
ATOM 1561 N N . CYS A 1 191 ? -11.068 4.646 4.399 1.00 92.00 191 CYS A N 1
ATOM 1562 C CA . CYS A 1 191 ? -12.353 5.071 3.860 1.00 92.00 191 CYS A CA 1
ATOM 1563 C C . CYS A 1 191 ? -13.034 3.913 3.123 1.00 92.00 191 CYS A C 1
ATOM 1565 O O . CYS A 1 191 ? -12.361 2.966 2.714 1.00 92.00 191 CYS A O 1
ATOM 1567 N N . PRO A 1 192 ? -14.369 3.948 2.961 1.00 92.94 192 PRO A N 1
ATOM 1568 C CA . PRO A 1 192 ? -15.071 2.955 2.155 1.00 92.94 192 PRO A CA 1
ATOM 1569 C C . PRO A 1 192 ? -14.476 2.882 0.749 1.00 92.94 192 PRO A C 1
ATOM 1571 O O . PRO A 1 192 ? -14.272 3.924 0.125 1.00 92.94 192 PRO A O 1
ATOM 1574 N N . ALA A 1 193 ? -14.244 1.672 0.241 1.00 93.19 193 ALA A N 1
ATOM 1575 C CA . ALA A 1 193 ? -13.599 1.475 -1.058 1.00 93.19 193 ALA A CA 1
ATOM 1576 C C . ALA A 1 193 ? -14.336 2.168 -2.215 1.00 93.19 193 ALA A C 1
ATOM 1578 O O . ALA A 1 193 ? -13.704 2.693 -3.123 1.00 93.19 193 ALA A O 1
ATOM 1579 N N . GLU A 1 194 ? -15.664 2.274 -2.135 1.00 92.75 194 GLU A N 1
ATOM 1580 C CA . GLU A 1 194 ? -16.503 2.995 -3.105 1.00 92.75 194 GLU A CA 1
ATOM 1581 C C . GLU A 1 194 ? -16.194 4.498 -3.201 1.00 92.75 194 GLU A C 1
A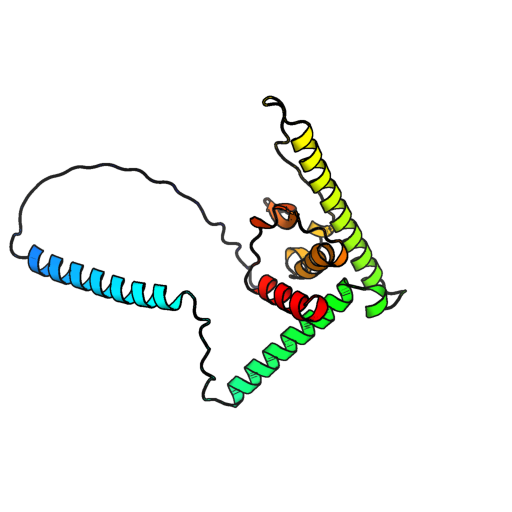TOM 1583 O O . GLU A 1 194 ? -16.497 5.134 -4.209 1.00 92.75 194 GLU A O 1
ATOM 1588 N N . LYS A 1 195 ? -15.627 5.080 -2.140 1.00 92.56 195 LYS A N 1
ATOM 1589 C CA . LYS A 1 195 ? -15.266 6.502 -2.050 1.00 92.56 195 LYS A CA 1
ATOM 1590 C C . LYS A 1 195 ? -13.770 6.735 -2.233 1.00 92.56 195 LYS A C 1
ATOM 1592 O O . LYS A 1 195 ? -13.334 7.884 -2.192 1.00 92.56 195 LYS A O 1
ATOM 1597 N N . PHE A 1 196 ? -12.986 5.669 -2.368 1.00 93.38 196 PHE A N 1
ATOM 1598 C CA . PHE A 1 196 ? -11.548 5.774 -2.518 1.00 93.38 196 PHE A CA 1
ATOM 1599 C C . PHE A 1 196 ? -11.197 6.070 -3.975 1.00 93.38 196 PHE A C 1
ATOM 1601 O O . PHE A 1 196 ? -11.537 5.311 -4.883 1.00 93.38 196 PHE A O 1
ATOM 1608 N N . GLU A 1 197 ? -10.494 7.176 -4.200 1.00 91.69 197 GLU A N 1
ATOM 1609 C CA . GLU A 1 197 ? -9.998 7.550 -5.518 1.00 91.69 197 GLU A CA 1
ATOM 1610 C C . GLU A 1 197 ? -8.481 7.393 -5.552 1.00 91.69 197 GLU A C 1
ATOM 1612 O O . GLU A 1 197 ? -7.751 8.132 -4.894 1.00 91.69 197 GLU A O 1
ATOM 1617 N N . PHE A 1 198 ? -8.005 6.456 -6.370 1.00 89.81 198 PHE A N 1
ATOM 1618 C CA . PHE A 1 198 ? -6.592 6.388 -6.714 1.00 89.81 198 PHE A CA 1
ATOM 1619 C C . PHE A 1 198 ? -6.192 7.626 -7.510 1.00 89.81 198 PHE A C 1
ATOM 1621 O O . PHE A 1 198 ? -6.899 8.018 -8.456 1.00 89.81 198 PHE A O 1
ATOM 1628 N N . ASP A 1 199 ? -5.019 8.173 -7.196 1.00 91.31 199 ASP A N 1
ATOM 1629 C CA . ASP A 1 199 ? -4.358 9.098 -8.103 1.00 91.31 199 ASP A CA 1
ATOM 1630 C C . ASP A 1 199 ? -3.995 8.399 -9.429 1.00 91.31 199 ASP A C 1
ATOM 1632 O O . ASP A 1 199 ? -4.104 7.178 -9.573 1.00 91.31 199 ASP A O 1
ATOM 1636 N N . ASN A 1 200 ? -3.611 9.177 -10.443 1.00 90.62 200 ASN A N 1
ATOM 1637 C CA . ASN A 1 200 ? -3.354 8.618 -11.772 1.00 90.62 200 ASN A CA 1
ATOM 1638 C C . ASN A 1 200 ? -2.213 7.590 -11.779 1.00 90.62 200 ASN A C 1
ATOM 1640 O O . ASN A 1 200 ? -2.272 6.643 -12.557 1.00 90.62 200 ASN A O 1
ATOM 1644 N N . HIS A 1 201 ? -1.187 7.785 -10.952 1.00 92.25 201 HIS A N 1
ATOM 1645 C CA . HIS A 1 201 ? -0.019 6.915 -10.917 1.00 92.25 201 HIS A CA 1
ATOM 1646 C C . HIS A 1 201 ? -0.329 5.608 -10.189 1.00 92.25 201 HIS A C 1
ATOM 1648 O O . HIS A 1 201 ? -0.095 4.530 -10.731 1.00 92.25 201 HIS A O 1
ATOM 1654 N N . ASP A 1 202 ? -0.931 5.699 -9.006 1.00 94.25 202 ASP A N 1
ATOM 1655 C CA . ASP A 1 202 ? -1.320 4.538 -8.214 1.00 94.25 202 ASP A CA 1
ATOM 1656 C C . ASP A 1 202 ? -2.388 3.708 -8.929 1.00 94.25 202 ASP A C 1
ATOM 1658 O O . ASP A 1 202 ? -2.374 2.481 -8.849 1.00 94.25 202 ASP A O 1
ATOM 1662 N N . ARG A 1 203 ? -3.278 4.353 -9.695 1.00 95.75 203 ARG A N 1
ATOM 1663 C CA . ARG A 1 203 ? -4.249 3.658 -10.548 1.00 95.75 203 ARG A CA 1
ATOM 1664 C C . ARG A 1 203 ? -3.569 2.836 -11.634 1.00 95.75 203 ARG A C 1
ATOM 1666 O O . ARG A 1 203 ? -3.964 1.700 -11.866 1.00 95.75 203 ARG A O 1
ATOM 1673 N N . GLU A 1 204 ? -2.561 3.398 -12.296 1.00 95.56 204 GLU A N 1
ATOM 1674 C CA . GLU A 1 204 ? -1.798 2.682 -13.321 1.00 95.56 204 GLU A CA 1
ATOM 1675 C C . GLU A 1 204 ? -1.072 1.474 -12.713 1.00 95.56 204 GLU A C 1
ATOM 1677 O O . GLU A 1 204 ? -1.145 0.372 -13.254 1.00 95.56 204 GLU A O 1
ATOM 1682 N N . ILE A 1 205 ? -0.447 1.652 -11.543 1.00 97.25 205 ILE A N 1
ATOM 1683 C CA . ILE A 1 205 ? 0.183 0.562 -10.785 1.00 97.25 205 ILE A CA 1
ATOM 1684 C C . ILE A 1 205 ? -0.843 -0.525 -10.438 1.00 97.25 205 ILE A C 1
ATOM 1686 O O . ILE A 1 205 ? -0.587 -1.706 -10.681 1.00 97.25 205 ILE A O 1
ATOM 1690 N N . PHE A 1 206 ? -1.999 -0.135 -9.896 1.00 96.31 206 PHE A N 1
ATOM 1691 C CA . PHE A 1 206 ? -3.055 -1.054 -9.480 1.00 96.31 206 PHE A CA 1
ATOM 1692 C C . PHE A 1 206 ? -3.581 -1.890 -10.650 1.00 96.31 206 PHE A C 1
ATOM 1694 O O . PHE A 1 206 ? -3.662 -3.113 -10.540 1.00 96.31 206 PHE A O 1
ATOM 1701 N N . GLU A 1 207 ? -3.883 -1.263 -11.790 1.00 96.44 207 GLU A N 1
ATOM 1702 C CA . GLU A 1 207 ? -4.382 -1.972 -12.975 1.00 96.44 207 GLU A CA 1
ATOM 1703 C C . GLU A 1 207 ? -3.326 -2.895 -13.595 1.00 96.44 207 GLU A C 1
ATOM 1705 O O . GLU A 1 207 ? -3.657 -4.003 -14.026 1.00 96.44 207 GLU A O 1
ATOM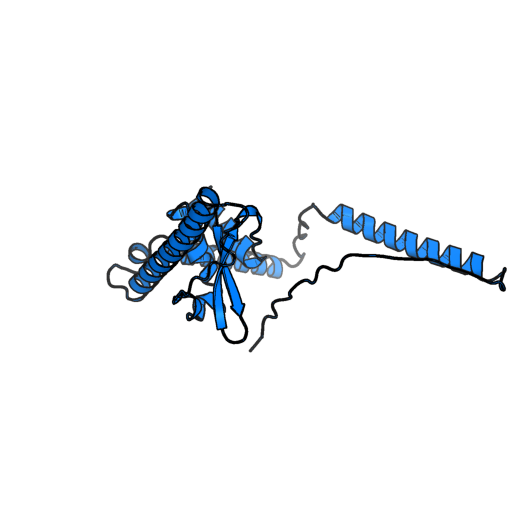 1710 N N . LEU A 1 208 ? -2.048 -2.493 -13.597 1.00 97.19 208 LEU A N 1
ATOM 1711 C CA . LEU A 1 208 ? -0.954 -3.358 -14.046 1.00 97.19 208 LEU A CA 1
ATOM 1712 C C . LEU A 1 208 ? -0.824 -4.604 -13.166 1.00 97.19 208 LEU A C 1
ATOM 1714 O O . LEU A 1 208 ? -0.710 -5.711 -13.689 1.00 97.19 208 LEU A O 1
ATOM 1718 N N . VAL A 1 209 ? -0.868 -4.439 -11.842 1.00 97.56 209 VAL A N 1
ATOM 1719 C CA . VAL A 1 209 ? -0.808 -5.564 -10.900 1.00 97.56 209 VAL A CA 1
ATOM 1720 C C . VAL A 1 209 ? -2.032 -6.461 -11.040 1.00 97.56 209 VAL A C 1
ATOM 1722 O O . VAL A 1 209 ? -1.890 -7.676 -11.157 1.00 97.56 209 VAL A O 1
ATOM 1725 N N . LYS A 1 210 ? -3.229 -5.877 -11.092 1.00 96.56 210 LYS A N 1
ATOM 1726 C CA . LYS A 1 210 ? -4.471 -6.620 -11.297 1.00 96.56 210 LYS A CA 1
ATOM 1727 C C . LYS A 1 210 ? -4.403 -7.477 -12.560 1.00 96.56 210 LYS A C 1
ATOM 1729 O O . LYS A 1 210 ?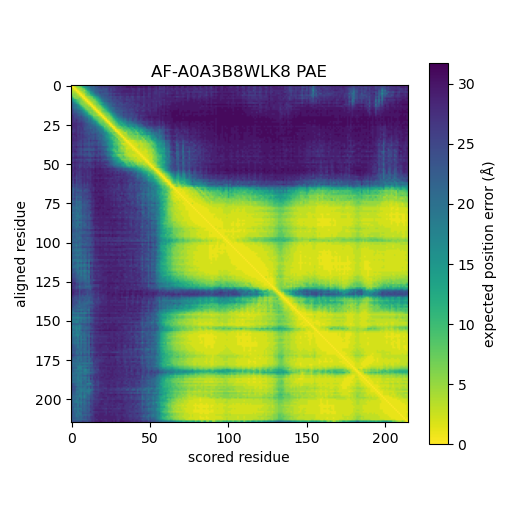 -4.637 -8.676 -12.490 1.00 96.56 210 LYS A O 1
ATOM 1734 N N . THR A 1 211 ? -4.008 -6.872 -13.679 1.00 96.56 211 THR A N 1
ATOM 1735 C CA . THR A 1 211 ? -3.918 -7.544 -14.981 1.00 96.56 211 THR A CA 1
ATOM 1736 C C . THR A 1 211 ? -2.880 -8.660 -14.999 1.00 96.56 211 THR A C 1
ATOM 1738 O O . THR A 1 211 ? -3.121 -9.702 -15.594 1.00 96.56 211 THR A O 1
ATOM 1741 N N . GLU A 1 212 ? -1.722 -8.455 -14.375 1.00 96.69 212 GLU A N 1
ATOM 1742 C CA . GLU A 1 212 ? -0.625 -9.425 -14.438 1.00 96.69 212 GLU A CA 1
ATOM 1743 C C . GLU A 1 212 ? -0.811 -10.607 -13.468 1.00 96.69 212 GLU A C 1
ATOM 1745 O O . GLU A 1 212 ? -0.302 -11.694 -13.734 1.00 96.69 212 GLU A O 1
ATOM 1750 N N . PHE A 1 213 ? -1.513 -10.415 -12.344 1.00 95.38 213 PHE A N 1
ATOM 1751 C CA . PHE A 1 213 ? -1.572 -11.413 -11.266 1.00 95.38 213 PHE A CA 1
ATOM 1752 C C . PHE A 1 213 ? -2.971 -11.959 -10.944 1.00 95.38 213 PHE A C 1
ATOM 1754 O O . PHE A 1 213 ? -3.043 -13.029 -10.338 1.00 95.38 213 PHE A O 1
ATOM 1761 N N . TYR A 1 214 ? -4.055 -11.263 -11.309 1.00 93.81 214 TYR A N 1
ATOM 1762 C CA . TYR A 1 214 ? -5.417 -11.574 -10.837 1.00 93.81 214 TYR A CA 1
ATOM 1763 C C . TYR A 1 214 ? -6.515 -11.516 -11.917 1.00 93.81 214 TYR A C 1
ATOM 1765 O O . TYR A 1 214 ? -7.691 -11.651 -11.571 1.00 93.81 214 TYR A O 1
ATOM 1773 N N . SER A 1 215 ? -6.157 -11.309 -13.188 1.00 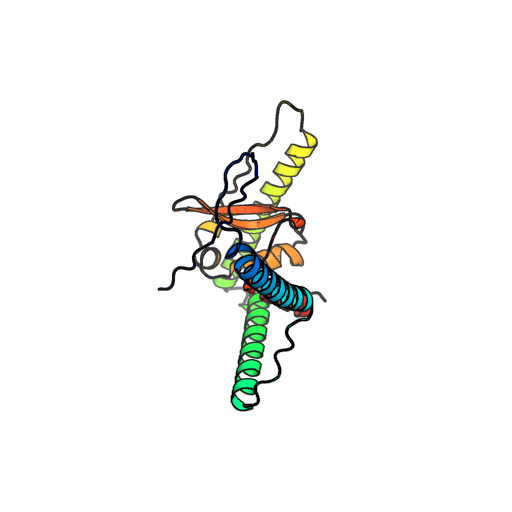80.88 215 SER A N 1
ATOM 1774 C CA . SER A 1 215 ? -7.077 -11.326 -14.340 1.00 80.88 215 SER A CA 1
ATOM 1775 C C . SER A 1 215 ? -7.023 -12.635 -15.120 1.00 80.88 215 SER A C 1
ATOM 1777 O O . SER A 1 215 ? -5.952 -13.281 -15.133 1.00 80.88 215 SER A O 1
#

Foldseek 3Di:
DDDDDDDDDDDDDDDDDDDYDDDDDVPVCVVVVVVVVVVVVVVVVVVVVVVVVPPDDPPPPQDPPPVVNVVVVVVVVVVLVVLQLLLVCLQQVCVSPNDPDPRSVVSVVVLVQVLVQLCQVVVLVVVQVVPDDVVDGDPDDFDDTCLQVDCCCPPVVSVLSSQLCCCPVVVSQQWGWDWDDDPPGIGIDIDGNVPDDDDPVSVVSNVSCCVVPPD

Nearest PDB structures (foldseek):
  2zfw-assembly1_B  TM=3.160E-01  e=7.672E-01  Synechococcus sp.
  6lry-assembly1_A  TM=2.298E-01  e=3.521E+00  Homo sapiens
  5glh-assembly1_A  TM=2.201E-01  e=5.967E+00  Homo sapiens
  8xgr-assembly1_R  TM=2.280E-01  e=9.535E+00  Homo sapiens

Sequence (215 aa):
MISRFYNGKKLNCAVGMSGPAFFRGIETEAFMEQKLTDAINSFSQKFSRFKKSGKTERVTEPTPDRRLQQQIRESGERFKMSVVQTYKIYRSPYEALGKDSTRAQSIDRDEQLLLKAWELYAGMLDFAKEKSDEQTFVSRVEVKSPLAQKASYTDGGQFIYLMMWLYFEKNCQTYMPFFEEDGESVRLNFCPAEKFEFDNHDREIFELVKTEFYS

Solvent-accessible surface area (backbone atoms only — not comparable to full-atom values): 13233 Å² total; per-residue (Å²): 140,83,86,82,80,84,82,82,82,83,87,85,85,87,89,87,86,89,88,89,90,82,93,90,62,92,82,58,49,66,62,49,49,50,52,48,50,51,50,50,48,52,47,49,52,53,48,51,53,51,60,68,54,70,77,55,77,78,75,72,71,77,58,89,50,64,66,60,47,49,52,52,51,56,48,51,52,52,48,51,50,50,51,54,57,52,40,47,33,63,72,36,27,43,78,67,62,34,84,86,27,68,65,21,54,51,50,54,50,49,50,53,52,50,52,52,51,48,52,54,51,52,51,52,52,52,53,37,64,78,59,59,48,102,88,50,76,79,88,77,87,83,51,93,50,76,65,47,75,36,58,54,42,77,75,56,69,51,40,63,46,56,52,48,33,40,36,70,78,64,63,48,60,66,50,43,78,48,78,45,81,56,89,96,41,55,39,48,44,70,44,51,38,93,76,61,76,71,54,78,65,58,41,52,52,50,51,51,49,40,57,76,76,73,104

Mean predicted aligned error: 14.94 Å

Secondary structure (DSSP, 8-state):
-------PPPP--------------TTTHHHHHHHHHHHHHHHHHHHHHHHHTSSS----PPPS-HHHHHHHHHHHHHHHHHHHHHHHHHH-HHHHH-TT-HHHHHHHHHHHHHHHHHHHHHHHHHHHHHT-BTTB------B--GGGG-HHHHTSS-HHHHHHIIIIIS---SEEEEEEEETTEEEEEEEEGGG----HHHHHHHHHHHHHHT-